Protein AF-A0A6C0F2Q5-F1 (afdb_monomer_lite)

InterPro domains:
  IPR001841 Zinc finger, RING-type [PS50089] (159-198)
  IPR013083 Zinc finger, RING/FYVE/PHD-type [G3DSA:3.30.40.10] (153-202)

Secondary structure (DSSP, 8-state):
---------HHHHB--GGGBT-EEEETTEEEEEEEEEETTSS-EEEEEEETTSBHHHHHHHHHHHHHHH-GGGTTS-GGGEEEEETT---SS-GGGSPBPPP-SSBHHHHHTTTGGG-EEEEEE----------------------PPPPPP-----S-TTT---SPEE--BSSS--EEHHHHHHHHHTT--B-TTT-PBB-

Foldseek 3Di:
DPDPPPPPDPVQFFDDPVQFLPWDQDPNFTWHWAKEAEALDRDITITTHGQQDFPQRVLLVVLVVCCVRPVVNVPPDSVQKFKAKAPDDDQADSLPDDGDDGDRDTSCVPDVPPRNPIHIYIYGNQPAPPPPPPPCPPDPDDDDDDDDDDDDPPDPQAAPNPRDSADWDQQFPDPHTHHPVVVVVCVVSPNQADSPRRGGGD

pLDDT: mean 78.01, std 19.06, range [31.55, 97.69]

Structure (mmCIF, N/CA/C/O backbone):
data_AF-A0A6C0F2Q5-F1
#
_entry.id   AF-A0A6C0F2Q5-F1
#
loop_
_atom_site.group_PDB
_atom_site.id
_atom_site.type_symbol
_atom_site.label_atom_id
_atom_site.label_alt_id
_atom_site.label_comp_id
_atom_site.label_asym_id
_atom_site.label_entity_id
_atom_site.label_seq_id
_atom_site.pdbx_PDB_ins_code
_atom_site.Cartn_x
_atom_site.Cartn_y
_atom_site.Cartn_z
_atom_site.occupancy
_atom_site.B_iso_or_equiv
_atom_site.auth_seq_id
_atom_site.auth_comp_id
_atom_site.auth_asym_id
_atom_site.auth_atom_id
_atom_site.pdbx_PDB_model_num
ATOM 1 N N . MET A 1 1 ? -17.264 22.214 2.468 1.00 32.88 1 MET A N 1
ATOM 2 C CA . MET A 1 1 ? -15.823 21.881 2.461 1.00 32.88 1 MET A CA 1
ATOM 3 C C . MET A 1 1 ? -15.542 21.111 3.739 1.00 32.88 1 MET A C 1
ATOM 5 O O . MET A 1 1 ? -15.830 21.666 4.794 1.00 32.88 1 MET A O 1
ATOM 9 N N . PRO A 1 2 ? -15.122 19.837 3.690 1.00 31.55 2 PRO A N 1
ATOM 10 C CA . PRO A 1 2 ? -14.735 19.142 4.907 1.00 31.55 2 PRO A CA 1
ATOM 11 C C . PRO A 1 2 ? -13.402 19.730 5.399 1.00 31.55 2 PRO A C 1
ATOM 13 O O . PRO A 1 2 ? -12.596 20.171 4.575 1.00 31.55 2 PRO A O 1
ATOM 16 N N . PRO A 1 3 ? -13.169 19.792 6.717 1.00 37.88 3 PRO A N 1
ATOM 17 C CA . PRO A 1 3 ? -11.926 20.323 7.250 1.00 37.88 3 PRO A CA 1
ATOM 18 C C . PRO A 1 3 ? -10.776 19.409 6.821 1.00 37.88 3 PRO A C 1
ATOM 20 O O . PRO A 1 3 ? -10.769 18.219 7.137 1.00 37.88 3 PRO A O 1
ATOM 23 N N . HIS A 1 4 ? -9.802 19.972 6.102 1.00 39.62 4 HIS A N 1
ATOM 24 C CA . HIS A 1 4 ? -8.477 19.376 5.976 1.00 39.62 4 HIS A CA 1
ATOM 25 C C . HIS A 1 4 ? -7.877 19.333 7.378 1.00 39.62 4 HIS A C 1
ATOM 27 O O . HIS A 1 4 ? -7.337 20.316 7.878 1.00 39.62 4 HIS A O 1
ATOM 33 N N . SER A 1 5 ? -8.059 18.203 8.050 1.00 38.75 5 SER A N 1
ATOM 34 C CA . SER A 1 5 ? -7.402 17.950 9.312 1.00 38.75 5 SER A CA 1
ATOM 35 C C . SER A 1 5 ? -5.923 17.719 9.030 1.00 38.75 5 SER A C 1
ATOM 37 O O . SER A 1 5 ? -5.521 16.675 8.521 1.00 38.75 5 SER A O 1
ATOM 39 N N . THR A 1 6 ? -5.105 18.720 9.330 1.00 42.00 6 THR A N 1
ATOM 40 C CA . THR A 1 6 ? -3.653 18.584 9.412 1.00 42.00 6 THR A CA 1
ATOM 41 C C . THR A 1 6 ? -3.311 17.796 10.678 1.00 42.00 6 THR A C 1
ATOM 43 O O . THR A 1 6 ? -2.863 18.368 11.672 1.00 42.00 6 THR A O 1
ATOM 46 N N . PHE A 1 7 ? -3.555 16.483 10.679 1.00 45.28 7 PHE A N 1
ATOM 47 C CA . PHE A 1 7 ? -3.034 15.587 11.714 1.00 45.28 7 PHE A CA 1
ATOM 48 C C . PHE A 1 7 ? -1.518 15.452 11.525 1.00 45.28 7 PHE A C 1
ATOM 50 O O . PHE A 1 7 ? -1.012 14.576 10.827 1.00 45.28 7 PHE A O 1
ATOM 57 N N . SER A 1 8 ? -0.786 16.374 12.146 1.00 44.03 8 SER A N 1
ATOM 58 C CA . SER A 1 8 ? 0.675 16.414 12.188 1.00 44.03 8 SER A CA 1
ATOM 59 C C . SER A 1 8 ? 1.218 15.836 13.502 1.00 44.03 8 SER A C 1
ATOM 61 O O . SER A 1 8 ? 2.110 16.426 14.106 1.00 44.03 8 SER A O 1
ATOM 63 N N . ASN A 1 9 ? 0.723 14.678 13.949 1.00 50.88 9 ASN A N 1
ATOM 64 C CA . ASN A 1 9 ? 1.343 13.960 15.067 1.00 50.88 9 ASN A CA 1
ATOM 65 C C . ASN A 1 9 ? 2.164 12.790 14.525 1.00 50.88 9 ASN A C 1
ATOM 67 O O . ASN A 1 9 ? 1.647 11.734 14.158 1.00 50.88 9 ASN A O 1
ATOM 71 N N . SER A 1 10 ? 3.480 12.998 14.461 1.00 57.06 10 SER A N 1
ATOM 72 C CA . SER A 1 10 ? 4.480 11.990 14.092 1.00 57.06 10 SER A CA 1
ATOM 73 C C . SER A 1 10 ? 4.356 10.697 14.909 1.00 57.06 10 SER A C 1
ATOM 75 O O . SER A 1 10 ? 4.632 9.625 14.373 1.00 57.06 10 SER A O 1
ATOM 77 N N . ASN A 1 11 ? 3.886 10.792 16.158 1.00 59.16 11 ASN A N 1
ATOM 78 C CA . ASN A 1 11 ? 3.741 9.669 17.087 1.00 59.16 11 ASN A CA 1
ATOM 79 C C . ASN A 1 11 ? 2.600 8.710 16.736 1.00 59.16 11 ASN A C 1
ATOM 81 O O . ASN A 1 11 ? 2.692 7.523 17.029 1.00 59.16 11 ASN A O 1
ATOM 85 N N . MET A 1 12 ? 1.532 9.193 16.098 1.00 68.00 12 MET A N 1
ATOM 86 C CA . MET A 1 12 ? 0.418 8.327 15.715 1.00 68.00 12 MET A CA 1
ATOM 87 C C . MET A 1 12 ? 0.751 7.467 14.512 1.00 68.00 12 MET A C 1
ATOM 89 O O . MET A 1 12 ? 0.237 6.366 14.382 1.00 68.00 12 MET A O 1
ATOM 93 N N . ARG A 1 13 ? 1.582 7.970 13.607 1.00 78.62 13 ARG A N 1
ATOM 94 C CA . ARG A 1 13 ? 1.670 7.390 12.278 1.00 78.62 13 ARG A CA 1
ATOM 95 C C . ARG A 1 13 ? 2.476 6.102 12.242 1.00 78.62 13 ARG A C 1
ATOM 97 O O . ARG A 1 13 ? 1.975 5.119 11.722 1.00 78.62 13 ARG A O 1
ATOM 104 N N . LEU A 1 14 ? 3.725 6.123 12.703 1.00 85.25 14 LEU A N 1
ATOM 105 C CA . LEU A 1 14 ? 4.633 4.981 12.561 1.00 85.25 14 LEU A CA 1
ATOM 106 C C . LEU A 1 14 ? 4.474 4.014 13.738 1.00 85.25 14 LEU A C 1
ATOM 108 O O . LEU A 1 14 ? 4.354 4.444 14.882 1.00 85.25 14 LEU A O 1
ATOM 112 N N . ALA A 1 15 ? 4.494 2.718 13.448 1.00 84.50 15 ALA A N 1
ATOM 113 C CA . ALA A 1 15 ? 4.523 1.649 14.445 1.00 84.50 15 ALA A CA 1
ATOM 114 C C . ALA A 1 15 ? 5.793 0.799 14.294 1.00 84.50 15 ALA A C 1
ATOM 116 O O . ALA A 1 15 ? 6.485 0.886 13.274 1.00 84.50 15 ALA A O 1
ATOM 117 N N . ASN A 1 16 ? 6.080 -0.048 15.283 1.00 86.00 16 ASN A N 1
ATOM 118 C CA . ASN A 1 16 ? 7.109 -1.076 15.148 1.00 86.00 16 ASN A CA 1
ATOM 119 C C . ASN A 1 16 ? 6.564 -2.283 14.374 1.00 86.00 16 ASN A C 1
ATOM 121 O O . ASN A 1 16 ? 5.356 -2.515 14.314 1.00 86.00 16 ASN A O 1
ATOM 125 N N . ALA A 1 17 ? 7.461 -3.086 13.800 1.00 82.19 17 ALA A N 1
ATOM 126 C CA . ALA A 1 17 ? 7.079 -4.315 13.101 1.00 82.19 17 ALA A CA 1
ATOM 127 C C . ALA A 1 17 ? 6.370 -5.325 14.022 1.00 82.19 17 ALA A C 1
ATOM 129 O O . ALA A 1 17 ? 5.430 -5.987 13.592 1.00 82.19 17 ALA A O 1
ATOM 130 N N . ASP A 1 18 ? 6.746 -5.372 15.301 1.00 85.38 18 ASP A N 1
ATOM 131 C CA . ASP A 1 18 ? 6.136 -6.259 16.305 1.00 85.38 18 ASP A CA 1
ATOM 132 C C . ASP A 1 18 ? 4.683 -5.882 16.649 1.00 85.38 18 ASP A C 1
ATOM 134 O O . ASP A 1 18 ? 3.968 -6.632 17.317 1.00 85.38 18 ASP A O 1
ATOM 138 N N . ASP A 1 19 ? 4.230 -4.719 16.178 1.00 83.50 19 ASP A N 1
ATOM 139 C CA . ASP A 1 19 ? 2.922 -4.158 16.497 1.00 83.50 19 ASP A CA 1
ATOM 140 C C . ASP A 1 19 ? 1.850 -4.566 15.474 1.00 83.50 19 ASP A C 1
ATOM 142 O O . ASP A 1 19 ? 0.667 -4.296 15.682 1.00 83.50 19 ASP A O 1
ATOM 146 N N . ILE A 1 20 ? 2.240 -5.209 14.365 1.00 86.38 20 ILE A N 1
ATOM 147 C CA . ILE A 1 20 ? 1.341 -5.559 13.257 1.00 86.38 20 ILE A CA 1
ATOM 148 C C . ILE A 1 20 ? 0.148 -6.380 13.763 1.00 86.38 20 ILE A C 1
ATOM 150 O O . ILE A 1 20 ? 0.293 -7.378 14.469 1.00 86.38 20 ILE A O 1
ATOM 154 N N . GLY A 1 21 ? -1.058 -5.944 13.393 1.00 80.00 21 GLY A N 1
ATOM 155 C CA . GLY A 1 21 ? -2.315 -6.580 13.780 1.00 80.00 21 GLY A CA 1
ATOM 156 C C . GLY A 1 21 ? -2.761 -6.331 15.219 1.00 80.00 21 GLY A C 1
ATOM 157 O O . GLY A 1 21 ? -3.871 -6.730 15.574 1.00 80.00 21 GLY A O 1
ATOM 158 N N . GLN A 1 22 ? -1.948 -5.669 16.047 1.00 84.69 22 GLN A N 1
ATOM 159 C CA . GLN A 1 22 ? -2.334 -5.321 17.408 1.00 84.69 22 GLN A CA 1
ATOM 160 C C . GLN A 1 22 ? -3.223 -4.078 17.418 1.00 84.69 22 GLN A C 1
ATOM 162 O O . GLN A 1 22 ? -2.975 -3.099 16.713 1.00 84.69 22 GLN A O 1
ATOM 167 N N . ILE A 1 23 ? -4.250 -4.108 18.267 1.00 87.00 23 ILE A N 1
ATOM 168 C CA . ILE A 1 23 ? -5.079 -2.939 18.555 1.00 87.00 23 ILE A CA 1
ATOM 169 C C . ILE A 1 23 ? -4.422 -2.137 19.678 1.00 87.00 23 ILE A C 1
ATOM 171 O O . ILE A 1 23 ? -4.084 -2.688 20.726 1.00 87.00 23 ILE A O 1
ATOM 175 N N . ARG A 1 24 ? -4.269 -0.828 19.478 1.00 88.12 24 ARG A N 1
ATOM 176 C CA . ARG A 1 24 ? -3.648 0.096 20.432 1.00 88.12 24 ARG A CA 1
ATOM 177 C C . ARG A 1 24 ? -4.482 1.343 20.621 1.00 88.12 24 ARG A C 1
ATOM 179 O O . ARG A 1 24 ? -5.148 1.796 19.700 1.00 88.12 24 ARG A O 1
ATOM 186 N N . TYR A 1 25 ? -4.385 1.927 21.807 1.00 88.62 25 TYR A N 1
ATOM 187 C CA . TYR A 1 25 ? -4.936 3.247 22.074 1.00 88.62 25 TYR A CA 1
ATOM 188 C C . TYR A 1 25 ? -3.818 4.277 21.976 1.00 88.62 25 TYR A C 1
ATOM 190 O O . TYR A 1 25 ? -2.922 4.301 22.817 1.00 88.62 25 TYR A O 1
ATOM 198 N N . ILE A 1 26 ? -3.859 5.106 20.937 1.00 86.12 26 ILE A N 1
ATOM 199 C CA . ILE A 1 26 ? -2.870 6.154 20.684 1.00 86.12 26 ILE A CA 1
ATOM 200 C C . ILE A 1 26 ? -3.618 7.480 20.668 1.00 86.12 26 ILE A C 1
ATOM 202 O O . ILE A 1 26 ? -4.552 7.649 19.889 1.00 86.12 26 ILE A O 1
ATOM 206 N N . GLU A 1 27 ? -3.249 8.395 21.567 1.00 87.00 27 GLU A N 1
ATOM 207 C CA . GLU A 1 27 ? -3.868 9.729 21.669 1.00 87.00 27 GLU A CA 1
ATOM 208 C C . GLU A 1 27 ? -5.409 9.683 21.786 1.00 87.00 27 GLU A C 1
ATOM 210 O O . GLU A 1 27 ? -6.127 10.515 21.241 1.00 87.00 27 GLU A O 1
ATOM 215 N N . GLY A 1 28 ? -5.938 8.679 22.495 1.00 86.69 28 GLY A N 1
ATOM 216 C CA . GLY A 1 28 ? -7.381 8.499 22.694 1.00 86.69 28 GLY A CA 1
ATOM 217 C C . GLY A 1 28 ? -8.120 7.828 21.530 1.00 86.69 28 GLY A C 1
ATOM 218 O O . GLY A 1 28 ? -9.330 7.636 21.620 1.00 86.69 28 GLY A O 1
ATOM 219 N N . MET A 1 29 ? -7.422 7.423 20.467 1.00 89.12 29 MET A N 1
ATOM 220 C CA . MET A 1 29 ? -7.999 6.692 19.337 1.00 89.12 29 MET A CA 1
ATOM 221 C C . MET A 1 29 ? -7.592 5.221 19.341 1.00 89.12 29 MET A C 1
ATOM 223 O O . MET A 1 29 ? -6.444 4.876 19.613 1.00 89.12 29 MET A O 1
ATOM 227 N N . CYS A 1 30 ? -8.546 4.353 19.005 1.00 92.38 30 CYS A N 1
ATOM 228 C CA . CYS A 1 30 ? -8.311 2.931 18.794 1.00 92.38 30 CYS A CA 1
ATOM 229 C C . CYS A 1 30 ? -7.730 2.715 17.392 1.00 92.38 30 CYS A C 1
ATOM 231 O O . CYS A 1 30 ? -8.426 2.916 16.393 1.00 92.38 30 CYS A O 1
ATOM 233 N N . CYS A 1 31 ? -6.469 2.310 17.317 1.00 93.56 31 CYS A N 1
ATOM 234 C CA . CYS A 1 31 ? -5.713 2.117 16.088 1.00 93.56 31 CYS A CA 1
ATOM 235 C C . CYS A 1 31 ? -5.304 0.655 15.918 1.00 93.56 31 CYS A C 1
ATOM 237 O O . CYS A 1 31 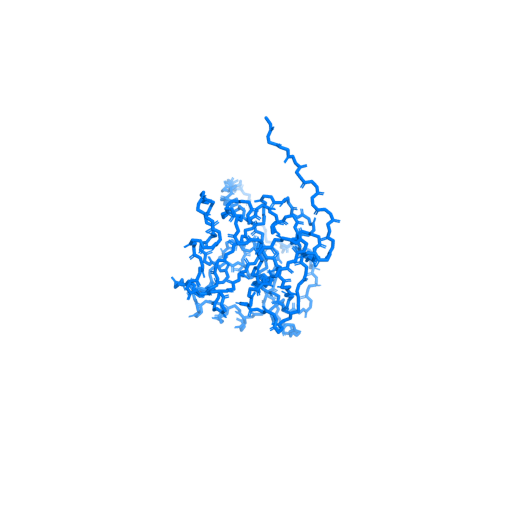? -5.115 -0.061 16.898 1.00 93.56 31 CYS A O 1
ATOM 239 N N . VAL A 1 32 ? -5.117 0.237 14.672 1.00 93.75 32 VAL A N 1
ATOM 240 C CA . VAL A 1 32 ? -4.507 -1.042 14.304 1.00 93.75 32 VAL A CA 1
ATOM 241 C C . VAL A 1 32 ? -3.283 -0.785 13.434 1.00 93.75 32 VAL A C 1
ATOM 243 O O . VAL A 1 32 ? -3.311 0.089 12.567 1.00 93.75 32 VAL A O 1
ATOM 246 N N . SER A 1 33 ? -2.199 -1.516 13.668 1.00 94.25 33 SER A N 1
ATOM 247 C CA . SER A 1 33 ? -0.975 -1.368 12.881 1.00 94.25 33 SER A CA 1
ATOM 248 C C . SER A 1 33 ? -1.002 -2.294 11.664 1.00 94.25 33 SER A C 1
ATOM 250 O O . SER A 1 33 ? -1.151 -3.508 11.810 1.00 94.25 33 SER A O 1
ATOM 252 N N . PHE A 1 34 ? -0.830 -1.735 10.466 1.00 95.19 34 PHE A N 1
ATOM 253 C CA . PHE A 1 34 ? -0.725 -2.505 9.225 1.00 95.19 34 PHE A CA 1
ATOM 254 C C . PHE A 1 34 ? 0.638 -2.333 8.572 1.00 95.19 34 PHE A C 1
ATOM 256 O O . PHE A 1 34 ? 1.248 -1.263 8.635 1.00 95.19 34 PHE A O 1
ATOM 263 N N . TYR A 1 35 ? 1.083 -3.390 7.901 1.00 95.25 35 TYR A N 1
ATOM 264 C CA . TYR A 1 35 ? 2.319 -3.408 7.134 1.00 95.25 35 TYR A CA 1
ATOM 265 C C . TYR A 1 35 ? 2.106 -2.873 5.715 1.00 95.25 35 TYR A C 1
ATOM 267 O O . TYR A 1 35 ? 1.204 -3.327 5.007 1.00 95.25 35 TYR A O 1
ATOM 275 N N . PHE A 1 36 ? 2.969 -1.951 5.293 1.00 96.19 36 PHE A N 1
ATOM 276 C CA . PHE A 1 36 ? 2.992 -1.359 3.960 1.00 96.19 36 PHE A CA 1
ATOM 277 C C . PHE A 1 36 ? 4.364 -1.558 3.324 1.00 96.19 36 PHE A C 1
ATOM 279 O O . PHE A 1 36 ? 5.393 -1.229 3.918 1.00 96.19 36 PHE A O 1
ATOM 286 N N . LYS A 1 37 ? 4.381 -2.060 2.092 1.00 94.88 37 LYS A N 1
ATOM 287 C CA . LYS A 1 37 ? 5.595 -2.246 1.295 1.00 94.88 37 LYS A CA 1
ATOM 288 C C . LYS A 1 37 ? 5.519 -1.421 0.017 1.00 94.88 37 LYS A C 1
ATOM 290 O O . LYS A 1 37 ? 4.513 -1.478 -0.687 1.00 94.88 37 LYS A O 1
ATOM 295 N N . LEU A 1 38 ? 6.586 -0.699 -0.312 1.00 93.38 38 LEU A N 1
ATOM 296 C CA . LEU A 1 38 ? 6.711 -0.080 -1.627 1.00 93.38 38 LEU A CA 1
ATOM 297 C C . LEU A 1 38 ? 6.910 -1.179 -2.677 1.00 93.38 38 LEU A C 1
ATOM 299 O O . LEU A 1 38 ? 7.769 -2.054 -2.535 1.00 93.38 38 LEU A O 1
ATOM 303 N N . ALA A 1 39 ? 6.082 -1.157 -3.717 1.00 91.00 39 ALA A N 1
ATOM 304 C CA . ALA A 1 39 ? 6.135 -2.143 -4.781 1.00 91.00 39 ALA A CA 1
ATOM 305 C C . ALA A 1 39 ? 7.538 -2.189 -5.409 1.00 91.00 39 ALA A C 1
ATOM 307 O O . ALA A 1 39 ? 8.171 -1.156 -5.608 1.00 91.00 39 ALA A O 1
ATOM 308 N N . ARG A 1 40 ? 8.012 -3.396 -5.732 1.00 82.75 40 ARG A N 1
ATOM 309 C CA . ARG A 1 40 ? 9.303 -3.700 -6.382 1.00 82.75 40 ARG A CA 1
ATOM 310 C C . ARG A 1 40 ? 10.555 -3.387 -5.579 1.00 82.75 40 ARG A C 1
ATOM 312 O O . ARG A 1 40 ? 11.647 -3.642 -6.074 1.00 82.75 40 ARG A O 1
ATOM 319 N N . THR A 1 41 ? 10.427 -2.918 -4.345 1.00 85.62 41 THR A N 1
ATOM 320 C CA . THR A 1 41 ? 11.577 -2.639 -3.482 1.00 85.62 41 THR A CA 1
ATOM 321 C C . THR A 1 41 ? 11.547 -3.512 -2.229 1.00 85.62 41 THR A C 1
ATOM 323 O O . THR A 1 41 ? 10.658 -4.344 -2.046 1.00 85.62 41 THR A O 1
ATOM 326 N N . CYS A 1 42 ? 12.540 -3.347 -1.358 1.00 88.06 42 CYS A N 1
ATOM 327 C CA . CYS A 1 42 ? 12.527 -3.902 -0.002 1.00 88.06 42 CYS A CA 1
ATOM 328 C C . CYS A 1 42 ? 12.077 -2.861 1.039 1.00 88.06 42 CYS A C 1
ATOM 330 O O . CYS A 1 42 ? 12.115 -3.137 2.239 1.00 88.06 42 CYS A O 1
ATOM 332 N N . GLU A 1 43 ? 11.682 -1.660 0.605 1.00 89.25 43 GLU A N 1
ATOM 333 C CA . GLU A 1 43 ? 11.304 -0.577 1.506 1.00 89.25 43 GLU A CA 1
ATOM 334 C C . GLU A 1 43 ? 9.923 -0.821 2.094 1.00 89.25 43 GLU A C 1
ATOM 336 O O . GLU A 1 43 ? 8.948 -1.097 1.390 1.00 89.25 43 GLU A O 1
ATOM 341 N N . THR A 1 44 ? 9.841 -0.722 3.417 1.00 94.00 44 THR A N 1
ATOM 342 C CA . THR A 1 44 ? 8.638 -1.072 4.167 1.00 94.00 44 THR A CA 1
ATOM 343 C C . THR A 1 44 ? 8.435 -0.103 5.324 1.00 94.00 44 THR A C 1
ATOM 345 O O . THR A 1 44 ? 9.389 0.473 5.857 1.00 94.00 44 THR A O 1
ATOM 348 N N . LYS A 1 45 ? 7.173 0.103 5.700 1.00 95.00 45 LYS A N 1
ATOM 349 C CA . LYS A 1 45 ? 6.747 0.895 6.856 1.00 95.00 45 LYS A CA 1
ATOM 350 C C . LYS A 1 45 ? 5.547 0.224 7.507 1.00 95.00 45 LYS A C 1
ATOM 352 O O . LYS A 1 45 ? 4.788 -0.486 6.854 1.00 95.00 45 LYS A O 1
ATOM 357 N N . VAL A 1 46 ? 5.359 0.483 8.793 1.00 94.75 46 VAL A N 1
ATOM 358 C CA . VAL A 1 46 ? 4.152 0.080 9.515 1.00 94.75 46 VAL A CA 1
ATOM 359 C C . VAL A 1 46 ? 3.426 1.339 9.945 1.00 94.75 46 VAL A C 1
ATOM 361 O O . VAL A 1 46 ? 4.037 2.223 10.553 1.00 94.75 46 VAL A O 1
ATOM 364 N N . TYR A 1 47 ? 2.140 1.426 9.606 1.00 94.88 47 TYR A N 1
ATOM 365 C CA . TYR A 1 47 ? 1.304 2.565 9.965 1.00 94.88 47 TYR A CA 1
ATOM 366 C C . TYR A 1 47 ? 0.228 2.178 10.970 1.00 94.88 47 TYR A C 1
ATOM 368 O O . TYR A 1 47 ? -0.439 1.162 10.777 1.00 94.88 47 TYR A O 1
ATOM 376 N N . ASN A 1 48 ? 0.016 3.001 12.004 1.00 94.81 48 ASN A N 1
ATOM 377 C CA . ASN A 1 48 ? -1.167 2.868 12.855 1.00 94.81 48 ASN A CA 1
ATOM 378 C C . ASN A 1 48 ? -2.346 3.572 12.188 1.00 94.81 48 ASN A C 1
ATOM 380 O O . ASN A 1 48 ? -2.344 4.787 11.987 1.00 94.81 48 ASN A O 1
ATOM 384 N N . ILE A 1 49 ? -3.368 2.792 11.868 1.00 95.12 49 ILE A N 1
ATOM 385 C CA . ILE A 1 49 ? -4.586 3.253 11.220 1.00 95.12 49 ILE A CA 1
ATOM 386 C C . ILE A 1 49 ? -5.709 3.271 12.258 1.00 95.12 49 ILE A C 1
ATOM 388 O O . ILE A 1 49 ? -6.036 2.215 12.811 1.00 95.12 49 ILE A O 1
ATOM 392 N N . PRO A 1 50 ? -6.326 4.431 12.540 1.00 95.62 50 PRO A N 1
ATOM 393 C CA . PRO A 1 50 ? -7.518 4.493 13.371 1.00 95.62 50 PRO A CA 1
ATOM 394 C C . PRO A 1 50 ? -8.627 3.591 12.826 1.00 95.62 50 PRO A C 1
ATOM 396 O O . PRO A 1 50 ? -9.034 3.685 11.670 1.00 95.62 50 PRO A O 1
ATOM 399 N N . THR A 1 51 ? -9.133 2.714 13.684 1.00 95.06 51 THR A N 1
ATOM 400 C CA . THR A 1 51 ? -10.118 1.681 13.331 1.00 95.06 51 THR A CA 1
ATOM 401 C C . THR A 1 51 ? -11.470 2.266 12.907 1.00 95.06 51 THR A C 1
ATOM 403 O O . THR A 1 51 ? -12.193 1.649 12.125 1.00 95.06 51 THR A O 1
ATOM 406 N N . GLU A 1 52 ? -11.783 3.477 13.374 1.00 96.12 52 GLU A N 1
ATOM 407 C CA . GLU A 1 52 ? -13.009 4.215 13.051 1.00 96.12 52 GLU A CA 1
ATOM 408 C C . GLU A 1 52 ? -12.907 5.033 11.752 1.00 96.12 52 GLU A C 1
ATOM 410 O O . GLU A 1 52 ? -13.909 5.567 11.277 1.00 96.12 52 GLU A O 1
ATOM 415 N N . TRP A 1 53 ? -11.722 5.140 11.136 1.00 96.12 53 TRP A N 1
ATOM 416 C CA . TRP A 1 53 ? -11.622 5.734 9.803 1.00 96.12 53 TRP A CA 1
ATOM 417 C C . TRP A 1 53 ? -12.367 4.877 8.790 1.00 96.12 53 TRP A C 1
ATOM 419 O O . TRP A 1 53 ? -12.275 3.652 8.822 1.00 96.12 53 TRP A O 1
ATOM 429 N N . ASN A 1 54 ? -13.072 5.518 7.858 1.00 97.69 54 ASN A N 1
ATOM 430 C CA . ASN A 1 54 ? -13.546 4.816 6.673 1.00 97.69 54 ASN A CA 1
ATOM 431 C C . ASN A 1 54 ? -12.392 4.512 5.709 1.00 97.69 54 ASN A C 1
ATOM 433 O O . ASN A 1 54 ? -11.323 5.127 5.788 1.00 97.69 54 ASN A O 1
ATOM 437 N N . ILE A 1 55 ? -12.601 3.550 4.810 1.00 97.62 55 ILE A N 1
ATOM 438 C CA . ILE A 1 55 ? -11.565 3.103 3.870 1.00 97.62 55 ILE A CA 1
ATOM 439 C C . ILE A 1 55 ? -11.058 4.255 3.006 1.00 97.62 55 ILE A C 1
ATOM 441 O O . ILE A 1 55 ? -9.854 4.379 2.801 1.00 97.62 55 ILE A O 1
ATOM 445 N N . ARG A 1 56 ? -11.945 5.152 2.569 1.00 95.88 56 ARG A N 1
ATOM 446 C CA . ARG A 1 56 ? -11.549 6.360 1.838 1.00 95.88 56 ARG A CA 1
ATOM 447 C C . ARG A 1 56 ? -10.578 7.238 2.636 1.00 95.88 56 ARG A C 1
ATOM 449 O O . ARG A 1 56 ? -9.527 7.613 2.129 1.00 95.88 56 ARG A O 1
ATOM 456 N N . THR A 1 57 ? -10.905 7.548 3.888 1.00 95.81 57 THR A N 1
ATOM 457 C CA . THR A 1 57 ? -10.057 8.344 4.784 1.00 95.81 57 THR A CA 1
ATOM 458 C C . THR A 1 57 ? -8.726 7.644 5.036 1.00 95.81 57 THR A C 1
ATOM 460 O O . THR A 1 57 ? -7.690 8.305 5.018 1.00 95.81 57 THR A O 1
ATOM 463 N N . MET A 1 58 ? -8.729 6.321 5.228 1.00 95.94 58 MET A N 1
ATOM 464 C CA . MET A 1 58 ? -7.502 5.530 5.342 1.00 95.94 58 MET A CA 1
ATOM 465 C C . MET A 1 58 ? -6.620 5.688 4.099 1.00 95.94 58 MET A C 1
ATOM 467 O O . MET A 1 58 ? -5.449 6.022 4.254 1.00 95.94 58 MET A O 1
ATOM 471 N N . ILE A 1 59 ? -7.165 5.480 2.895 1.00 95.94 59 ILE A N 1
ATOM 472 C CA . ILE A 1 59 ? -6.413 5.588 1.635 1.00 95.94 59 ILE A CA 1
ATOM 473 C C . ILE A 1 59 ? -5.771 6.971 1.517 1.00 95.94 59 ILE A C 1
ATOM 475 O O . ILE A 1 59 ? -4.555 7.055 1.373 1.00 95.94 59 ILE A O 1
ATOM 479 N N . LEU A 1 60 ? -6.558 8.042 1.660 1.00 93.81 60 LEU A N 1
ATOM 480 C CA . LEU A 1 60 ? -6.069 9.416 1.502 1.00 93.81 60 LEU A CA 1
ATOM 481 C C . LEU A 1 60 ? -4.939 9.748 2.487 1.00 93.81 60 LEU A C 1
ATOM 483 O O . LEU A 1 60 ? -3.920 10.312 2.101 1.00 93.81 60 LEU A O 1
ATOM 487 N N . ASN A 1 61 ? -5.081 9.359 3.758 1.00 94.69 61 ASN A N 1
ATOM 488 C CA . ASN A 1 61 ? -4.030 9.601 4.750 1.00 94.69 61 ASN A CA 1
ATOM 489 C C . ASN A 1 61 ? -2.774 8.768 4.466 1.00 94.69 61 ASN A C 1
ATOM 491 O O . ASN A 1 61 ? -1.663 9.289 4.555 1.00 94.69 61 ASN A O 1
ATOM 495 N N . VAL A 1 62 ? -2.934 7.494 4.093 1.00 95.00 62 VAL A N 1
ATOM 496 C CA . VAL A 1 62 ? -1.808 6.624 3.732 1.00 95.00 62 VAL A CA 1
ATOM 497 C C . VAL A 1 62 ? -1.072 7.162 2.506 1.00 95.00 62 VAL A C 1
ATOM 499 O O . VAL A 1 62 ? 0.153 7.158 2.520 1.00 95.00 62 VAL A O 1
ATOM 502 N N . GLN A 1 63 ? -1.768 7.670 1.488 1.00 93.12 63 GLN A N 1
ATOM 503 C CA . GLN A 1 63 ? -1.159 8.293 0.306 1.00 93.12 63 GLN A CA 1
ATOM 504 C C . GLN A 1 63 ? -0.265 9.481 0.687 1.00 93.12 63 GLN A C 1
ATOM 506 O O . GLN A 1 63 ? 0.921 9.501 0.345 1.00 93.12 63 GLN A O 1
ATOM 511 N N . THR A 1 64 ? -0.795 10.426 1.472 1.00 91.00 64 THR A N 1
ATOM 512 C CA . THR A 1 64 ? -0.029 11.572 1.990 1.00 91.00 64 THR A CA 1
ATOM 513 C C . THR A 1 64 ? 1.188 11.117 2.801 1.00 91.00 64 THR A C 1
ATOM 515 O O . THR A 1 64 ? 2.288 11.657 2.668 1.00 91.00 64 THR A O 1
ATOM 518 N N . TRP A 1 65 ? 1.027 10.102 3.651 1.00 93.00 65 TRP A N 1
ATOM 519 C CA . TRP A 1 65 ? 2.118 9.574 4.467 1.00 93.00 65 TRP A CA 1
ATOM 520 C C . TRP A 1 65 ? 3.184 8.849 3.653 1.00 93.00 65 TRP A C 1
ATOM 522 O O . TRP A 1 65 ? 4.372 9.041 3.919 1.00 93.00 65 TRP A O 1
ATOM 532 N N . ALA A 1 66 ? 2.763 8.051 2.675 1.00 92.12 66 ALA A N 1
ATOM 533 C CA . ALA A 1 66 ? 3.629 7.269 1.814 1.00 92.12 66 ALA A CA 1
ATOM 534 C C . ALA A 1 66 ? 4.529 8.174 0.974 1.00 92.12 66 ALA A C 1
ATOM 536 O O . ALA A 1 66 ? 5.738 7.959 0.932 1.00 92.12 66 ALA A O 1
ATOM 537 N N . LYS A 1 67 ? 3.970 9.245 0.398 1.00 88.62 67 LYS A N 1
ATOM 538 C CA . LYS A 1 67 ? 4.736 10.248 -0.353 1.00 88.62 67 LYS A CA 1
ATOM 539 C C . LYS A 1 67 ? 5.884 10.850 0.463 1.00 88.62 67 LYS A C 1
ATOM 541 O O . LYS A 1 67 ? 6.949 11.134 -0.078 1.00 88.62 67 LYS A O 1
ATOM 546 N N . ARG A 1 68 ? 5.672 11.044 1.770 1.00 87.94 68 ARG A N 1
ATOM 547 C CA . ARG A 1 68 ? 6.695 11.561 2.691 1.00 87.94 68 ARG A CA 1
ATOM 548 C C . ARG A 1 68 ? 7.747 10.515 3.067 1.00 87.94 68 ARG A C 1
ATOM 550 O O . ARG A 1 68 ? 8.896 10.877 3.292 1.00 87.94 68 ARG A O 1
ATOM 557 N N . ASP A 1 69 ? 7.351 9.253 3.203 1.00 89.38 69 ASP A N 1
ATOM 558 C CA . ASP A 1 69 ? 8.192 8.216 3.818 1.00 89.38 69 ASP A CA 1
ATOM 559 C C . ASP A 1 69 ? 8.977 7.359 2.841 1.00 89.38 69 ASP A C 1
ATOM 561 O O . ASP A 1 69 ? 9.967 6.750 3.250 1.00 89.38 69 ASP A O 1
ATOM 565 N N . PHE A 1 70 ? 8.514 7.278 1.598 1.00 87.25 70 PHE A N 1
ATOM 566 C CA . PHE A 1 70 ? 9.114 6.467 0.554 1.00 87.25 70 PHE A CA 1
ATOM 567 C C . PHE A 1 70 ? 9.736 7.393 -0.494 1.00 87.25 70 PHE A C 1
ATOM 569 O O . PHE A 1 70 ? 8.998 8.022 -1.259 1.00 87.25 70 PHE A O 1
ATOM 576 N N . PRO A 1 71 ? 11.079 7.484 -0.566 1.00 80.75 71 PRO A N 1
ATOM 577 C CA . PRO A 1 71 ? 11.772 8.337 -1.531 1.00 80.75 71 PRO A CA 1
ATOM 578 C C . PRO A 1 71 ? 11.310 8.110 -2.976 1.00 80.75 71 PRO A C 1
ATOM 580 O O . PRO A 1 71 ? 11.147 9.073 -3.724 1.00 80.75 71 PRO A O 1
ATOM 583 N N . GLY A 1 72 ? 11.013 6.857 -3.342 1.00 75.50 72 GLY A N 1
ATOM 584 C CA . GLY A 1 72 ? 10.535 6.475 -4.676 1.00 75.50 72 GLY A CA 1
ATOM 585 C C . GLY A 1 72 ? 9.144 6.996 -5.064 1.00 75.50 72 GLY A C 1
ATOM 586 O O . GLY A 1 72 ? 8.772 6.877 -6.223 1.00 75.50 72 GLY A O 1
ATOM 587 N N . LEU A 1 73 ? 8.379 7.578 -4.133 1.00 82.75 73 LEU A N 1
ATOM 588 C CA . LEU A 1 73 ? 7.051 8.156 -4.396 1.00 82.75 73 LEU A CA 1
ATOM 589 C C . LEU A 1 73 ? 7.039 9.690 -4.343 1.00 82.75 73 LEU A C 1
ATOM 591 O O . LEU A 1 73 ? 5.990 10.307 -4.512 1.00 82.75 73 LEU A O 1
ATOM 595 N N . THR A 1 74 ? 8.186 10.327 -4.095 1.00 74.38 74 THR A N 1
ATOM 596 C CA . THR A 1 74 ? 8.264 11.780 -3.855 1.00 74.38 74 THR A CA 1
ATOM 597 C C . THR A 1 74 ? 7.827 12.626 -5.052 1.00 74.38 74 THR A C 1
ATOM 599 O O . THR A 1 74 ? 7.273 13.710 -4.858 1.00 74.38 74 THR A O 1
ATOM 602 N N . SER A 1 75 ? 8.022 12.125 -6.273 1.00 72.12 75 SER A N 1
ATOM 603 C CA . SER A 1 75 ? 7.614 12.779 -7.521 1.00 72.12 75 SER A CA 1
ATOM 604 C C . SER A 1 75 ? 6.141 12.571 -7.891 1.00 72.12 75 SER A C 1
ATOM 606 O O . SER A 1 75 ? 5.640 13.299 -8.743 1.00 72.12 75 SER A O 1
ATOM 608 N 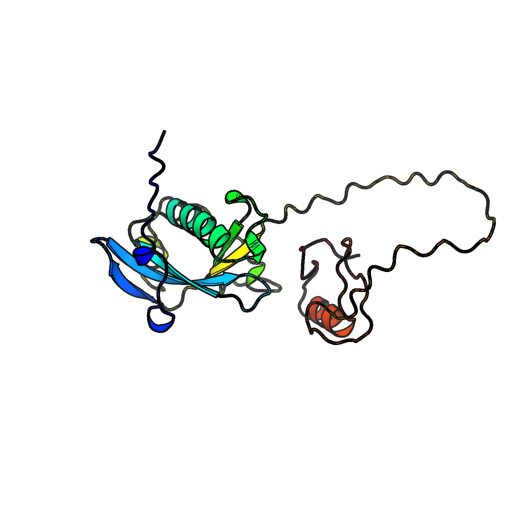N . ALA A 1 76 ? 5.439 11.620 -7.269 1.00 70.06 76 ALA A N 1
ATOM 609 C CA . ALA A 1 76 ? 4.043 11.314 -7.578 1.00 70.06 76 ALA A CA 1
ATOM 610 C C . ALA A 1 76 ? 3.083 12.326 -6.926 1.00 70.06 76 ALA A C 1
ATOM 612 O O . ALA A 1 76 ? 3.339 12.813 -5.815 1.00 70.06 76 ALA A O 1
ATOM 613 N N . GLU A 1 77 ? 1.948 12.644 -7.559 1.00 77.25 77 GLU A N 1
ATOM 614 C CA . GLU A 1 77 ? 0.858 13.310 -6.839 1.00 77.25 77 GLU A CA 1
ATOM 615 C C . GLU A 1 77 ? 0.254 12.345 -5.806 1.00 77.25 77 GLU A C 1
ATOM 617 O O . GLU A 1 77 ? 0.340 11.129 -5.947 1.00 77.25 77 GLU A O 1
ATOM 622 N N . GLU A 1 78 ? -0.353 12.854 -4.728 1.00 76.38 78 GLU A N 1
ATOM 623 C CA . GLU A 1 78 ? -0.895 11.974 -3.672 1.00 76.38 78 GLU A CA 1
ATOM 624 C C . GLU A 1 78 ? -1.942 10.996 -4.223 1.00 76.38 78 GLU A C 1
ATOM 626 O O . GLU A 1 78 ? -1.981 9.830 -3.836 1.00 76.38 78 GLU A O 1
ATOM 631 N N . ARG A 1 79 ? -2.753 11.458 -5.181 1.00 76.38 79 ARG A N 1
ATOM 632 C CA . ARG A 1 79 ? -3.767 10.633 -5.849 1.00 76.38 79 ARG A CA 1
ATOM 633 C C . ARG A 1 79 ? -3.186 9.627 -6.835 1.00 76.38 79 ARG A C 1
ATOM 635 O O . ARG A 1 79 ? -3.885 8.684 -7.194 1.00 76.38 79 ARG A O 1
ATOM 642 N N . ASP A 1 80 ? -1.922 9.786 -7.204 1.00 86.38 80 ASP A N 1
ATOM 643 C CA . ASP A 1 80 ? -1.203 8.841 -8.048 1.00 86.38 80 ASP A CA 1
ATOM 644 C C . ASP A 1 80 ? -0.582 7.717 -7.223 1.00 86.38 80 ASP A C 1
ATOM 646 O O . ASP A 1 80 ? 0.163 6.914 -7.764 1.00 86.38 80 ASP A O 1
ATOM 650 N N . ILE A 1 81 ? -0.825 7.631 -5.915 1.00 91.69 81 ILE A N 1
ATOM 651 C CA . ILE A 1 81 ? -0.345 6.512 -5.103 1.00 91.69 81 ILE A CA 1
ATOM 652 C C . ILE A 1 81 ? -1.503 5.544 -4.886 1.00 91.69 81 ILE A C 1
ATOM 654 O O . ILE A 1 81 ? -2.478 5.844 -4.207 1.00 91.69 81 ILE A O 1
ATOM 658 N N . GLU A 1 82 ? -1.395 4.343 -5.429 1.00 95.00 82 GLU A N 1
ATOM 659 C CA . GLU A 1 82 ? -2.373 3.284 -5.222 1.00 95.00 82 GLU A CA 1
ATOM 660 C C . GLU A 1 82 ? -2.003 2.433 -4.004 1.00 95.00 82 GLU A C 1
ATOM 662 O O . GLU A 1 82 ? -0.859 1.997 -3.845 1.00 95.00 82 GLU A O 1
ATOM 667 N N . VAL A 1 83 ? -3.003 2.152 -3.165 1.00 96.38 83 VAL A N 1
ATOM 668 C CA . VAL A 1 83 ? -2.910 1.204 -2.048 1.00 96.38 83 VAL A CA 1
ATOM 669 C C . VAL A 1 83 ? -3.511 -0.119 -2.506 1.00 96.38 83 VAL A C 1
ATOM 671 O O . VAL A 1 83 ? -4.680 -0.158 -2.863 1.00 96.38 83 VAL A O 1
ATOM 674 N N . VAL A 1 84 ? -2.754 -1.211 -2.491 1.00 96.38 84 VAL A N 1
ATOM 675 C CA . VAL A 1 84 ? -3.202 -2.536 -2.958 1.00 96.38 84 VAL A CA 1
ATOM 676 C C . VAL A 1 84 ? -3.204 -3.515 -1.791 1.00 96.38 84 VAL A C 1
ATOM 678 O O . VAL A 1 84 ? -2.199 -3.633 -1.097 1.00 96.38 84 VAL A O 1
ATOM 681 N N . ILE A 1 85 ? -4.298 -4.251 -1.574 1.00 95.69 85 ILE A N 1
ATOM 682 C CA . ILE A 1 85 ? -4.323 -5.326 -0.566 1.00 95.69 85 ILE A CA 1
ATOM 683 C C . ILE A 1 85 ? -3.429 -6.482 -1.037 1.00 95.69 85 ILE A C 1
ATOM 685 O O . ILE A 1 85 ? -3.581 -6.966 -2.161 1.00 95.69 85 ILE A O 1
ATOM 689 N N . ALA A 1 86 ? -2.523 -6.946 -0.178 1.00 92.38 86 ALA A N 1
ATOM 690 C CA . ALA A 1 86 ? -1.692 -8.116 -0.439 1.00 92.38 86 ALA A CA 1
ATOM 691 C C . ALA A 1 86 ? -2.491 -9.428 -0.325 1.00 92.38 86 ALA A C 1
ATOM 693 O O . ALA A 1 86 ? -3.478 -9.515 0.400 1.00 92.38 86 ALA A O 1
ATOM 694 N N . GLY A 1 87 ? -2.045 -10.472 -1.028 1.00 85.44 87 GLY A N 1
ATOM 695 C CA . GLY A 1 87 ? -2.683 -11.796 -0.981 1.00 85.44 87 GLY A CA 1
ATOM 696 C C . GLY A 1 87 ? -3.932 -11.942 -1.857 1.00 85.44 87 GLY A C 1
ATOM 697 O O . GLY A 1 87 ? -4.597 -12.973 -1.803 1.00 85.44 87 GLY A O 1
ATOM 698 N N . GLN A 1 88 ? -4.243 -10.943 -2.688 1.00 88.56 88 GLN A N 1
ATOM 699 C CA . GLN A 1 88 ? -5.252 -11.080 -3.736 1.00 88.56 88 GLN A CA 1
ATOM 700 C C . GLN A 1 88 ? -4.801 -12.107 -4.784 1.00 88.56 88 GLN A C 1
ATOM 702 O O . GLN A 1 88 ? -3.629 -12.153 -5.164 1.00 88.56 88 GLN A O 1
ATOM 707 N N . ASN A 1 89 ? -5.738 -12.927 -5.264 1.00 86.38 89 ASN A N 1
ATOM 708 C CA . ASN A 1 89 ? -5.461 -13.927 -6.289 1.00 86.38 89 ASN A CA 1
ATOM 709 C C . ASN A 1 89 ? -5.432 -13.267 -7.673 1.00 86.38 89 ASN A C 1
ATOM 711 O O . ASN A 1 89 ? -6.481 -13.038 -8.275 1.00 86.38 89 ASN A O 1
ATOM 715 N N . VAL A 1 90 ? -4.234 -12.939 -8.153 1.00 85.31 90 VAL A N 1
ATOM 716 C CA . VAL A 1 90 ? -4.017 -12.323 -9.465 1.00 85.31 90 VAL A CA 1
ATOM 717 C C . VAL A 1 90 ? -2.920 -13.045 -10.230 1.00 85.31 90 VAL A C 1
ATOM 719 O O . VAL A 1 90 ? -1.994 -13.605 -9.644 1.00 85.31 90 VAL A O 1
ATOM 722 N N . GLN A 1 91 ? -3.018 -13.023 -11.557 1.00 77.69 91 GLN A N 1
ATOM 723 C CA . GLN A 1 91 ? -1.954 -13.517 -12.420 1.00 77.69 91 GLN A CA 1
ATOM 724 C C . GLN A 1 91 ? -0.802 -12.505 -12.418 1.00 77.69 91 GLN A C 1
ATOM 726 O O . GLN A 1 91 ? -1.007 -11.327 -12.704 1.00 77.69 91 GLN A O 1
ATOM 731 N N . GLY A 1 92 ? 0.407 -12.957 -12.090 1.00 80.81 92 GLY A N 1
ATOM 732 C CA . GLY A 1 92 ? 1.583 -12.098 -12.010 1.00 80.81 92 GLY A CA 1
ATOM 733 C C . GLY A 1 92 ? 1.986 -11.773 -10.572 1.00 80.81 92 GLY A C 1
ATOM 734 O O . GLY A 1 92 ? 2.035 -12.662 -9.721 1.00 80.81 92 GLY A O 1
ATOM 735 N N . PHE A 1 93 ? 2.420 -10.533 -10.309 1.00 76.81 93 PHE A N 1
ATOM 736 C CA . PHE A 1 93 ? 2.928 -10.184 -8.982 1.00 76.81 93 PHE A CA 1
ATOM 737 C C . PHE A 1 93 ? 1.751 -9.764 -8.111 1.00 76.81 93 PHE A C 1
ATOM 739 O O . PHE A 1 93 ? 0.864 -9.055 -8.571 1.00 76.81 93 PHE A O 1
ATOM 746 N N . ALA A 1 94 ? 1.772 -10.129 -6.828 1.00 82.62 94 ALA A N 1
ATOM 747 C CA . ALA A 1 94 ? 0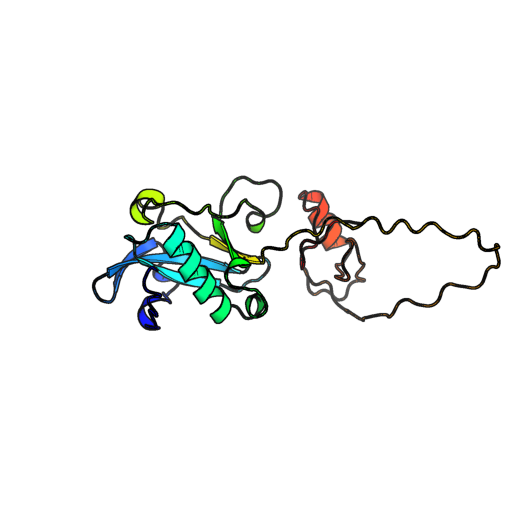.720 -9.724 -5.890 1.00 82.62 94 ALA A CA 1
ATOM 748 C C . ALA A 1 94 ? 0.542 -8.191 -5.826 1.00 82.62 94 ALA A C 1
ATOM 750 O O . ALA A 1 94 ? -0.549 -7.690 -5.577 1.00 82.62 94 ALA A O 1
ATOM 751 N N . GLU A 1 95 ? 1.615 -7.449 -6.100 1.00 87.31 95 GLU A N 1
ATOM 752 C CA . GLU A 1 95 ? 1.658 -5.984 -6.142 1.00 87.31 95 GLU A CA 1
ATOM 753 C C . GLU A 1 95 ? 0.938 -5.388 -7.364 1.00 87.31 95 GLU A C 1
ATOM 755 O O . GLU A 1 95 ? 0.658 -4.188 -7.379 1.00 87.31 95 GLU A O 1
ATOM 760 N N . ASP A 1 96 ? 0.640 -6.206 -8.380 1.00 85.38 96 ASP A N 1
ATOM 761 C CA . ASP A 1 96 ? -0.083 -5.830 -9.602 1.00 85.38 96 ASP A CA 1
ATOM 762 C C . ASP A 1 96 ? -1.605 -6.009 -9.448 1.00 85.38 96 ASP A C 1
ATOM 764 O O . ASP A 1 96 ? -2.365 -5.634 -10.339 1.00 85.38 96 ASP A O 1
ATOM 768 N N . ALA A 1 97 ? -2.075 -6.498 -8.294 1.00 90.88 97 ALA A N 1
ATOM 769 C CA . ALA A 1 97 ? -3.498 -6.659 -8.025 1.00 90.88 97 ALA A CA 1
ATOM 770 C C . ALA A 1 97 ? -4.284 -5.332 -8.080 1.00 90.88 97 ALA A C 1
ATOM 772 O O . ALA A 1 97 ? -3.683 -4.254 -7.982 1.00 90.88 97 ALA A O 1
ATOM 773 N N . PRO A 1 98 ? -5.621 -5.382 -8.238 1.00 93.56 98 PRO A N 1
ATOM 774 C CA . PRO A 1 98 ? -6.448 -4.185 -8.210 1.00 93.56 98 PRO A CA 1
ATOM 775 C C . PRO A 1 98 ? -6.246 -3.371 -6.921 1.00 93.56 98 PRO A C 1
ATOM 777 O O . PRO A 1 98 ? -6.089 -3.957 -5.838 1.00 93.56 98 PRO A O 1
ATOM 780 N N . PRO A 1 99 ? -6.247 -2.029 -7.019 1.00 95.31 99 PRO A N 1
ATOM 781 C CA . PRO A 1 99 ? -6.146 -1.166 -5.854 1.00 95.31 99 PRO A CA 1
ATOM 782 C C . PRO A 1 99 ? -7.369 -1.304 -4.948 1.00 95.31 99 PRO A C 1
ATOM 784 O O . PRO A 1 99 ? -8.465 -1.677 -5.369 1.00 95.31 99 PRO A O 1
ATOM 787 N N . LEU A 1 100 ? -7.165 -0.981 -3.676 1.00 95.75 100 LEU A N 1
ATOM 788 C CA . LEU A 1 100 ? -8.218 -0.866 -2.689 1.00 95.75 100 LEU A CA 1
ATOM 789 C C . LEU A 1 100 ? -9.174 0.250 -3.106 1.00 95.75 100 LEU A C 1
ATOM 791 O O . LEU A 1 100 ? -8.781 1.407 -3.239 1.00 95.75 100 LEU A O 1
ATOM 795 N N . VAL A 1 101 ? -10.437 -0.116 -3.291 1.00 94.81 101 VAL A N 1
ATOM 796 C CA . VAL A 1 101 ? -11.490 0.819 -3.678 1.00 94.81 101 VAL A CA 1
ATOM 797 C C . VAL A 1 101 ? -11.916 1.655 -2.472 1.00 94.81 101 VAL A C 1
ATOM 799 O O . VAL A 1 101 ? -11.998 1.162 -1.343 1.00 94.81 101 VAL A O 1
ATOM 802 N N . GLU A 1 102 ? -12.188 2.937 -2.718 1.00 94.38 102 GLU A N 1
ATOM 803 C CA . GLU A 1 102 ? -12.749 3.835 -1.714 1.00 94.38 102 GLU A CA 1
ATOM 804 C C . GLU A 1 102 ? -14.133 3.352 -1.268 1.00 94.38 102 GLU A C 1
ATOM 806 O O . GLU A 1 102 ? -15.054 3.204 -2.069 1.00 94.38 102 GLU A O 1
ATOM 811 N N . GLU A 1 103 ? -14.301 3.161 0.038 1.00 94.75 103 GLU A N 1
ATOM 812 C CA . GLU A 1 103 ? -15.563 2.730 0.637 1.00 94.75 103 GLU A CA 1
ATOM 813 C C . GLU A 1 103 ? -15.885 3.571 1.877 1.00 94.75 103 GLU A C 1
ATOM 815 O O . GLU A 1 103 ? -14.996 4.114 2.543 1.00 94.75 103 GLU A O 1
ATOM 820 N N . THR A 1 104 ? -17.176 3.675 2.199 1.00 94.56 104 THR A N 1
ATOM 821 C CA . THR A 1 104 ? -17.678 4.410 3.371 1.00 94.56 104 THR A CA 1
ATOM 822 C C . THR A 1 104 ? -17.662 3.586 4.657 1.00 94.56 104 THR A C 1
ATOM 824 O O . THR A 1 104 ? -17.828 4.159 5.734 1.00 94.56 104 THR A O 1
ATOM 827 N N . ILE A 1 105 ? -17.439 2.270 4.567 1.00 96.88 105 ILE A N 1
ATOM 828 C CA . ILE A 1 105 ? -17.305 1.391 5.735 1.00 96.88 105 ILE A CA 1
ATOM 829 C C . ILE A 1 105 ? -16.008 1.680 6.491 1.00 96.88 105 ILE A C 1
ATOM 831 O O . ILE A 1 105 ? -15.020 2.116 5.896 1.00 96.88 105 ILE A O 1
ATOM 835 N N . SER A 1 106 ? -16.004 1.433 7.801 1.00 97.31 106 SER A N 1
ATOM 836 C CA . SER A 1 106 ? -14.810 1.627 8.622 1.00 97.31 106 SER A CA 1
ATOM 837 C C . SER A 1 106 ? -13.753 0.543 8.396 1.00 97.31 106 SER A C 1
ATOM 839 O O . SER A 1 106 ? -14.060 -0.588 8.011 1.00 97.31 106 SER A O 1
ATOM 841 N N . VAL A 1 107 ? -12.494 0.869 8.693 1.00 95.62 107 VAL A N 1
ATOM 842 C CA . VAL A 1 107 ? -11.372 -0.082 8.752 1.00 95.62 107 VAL A CA 1
ATOM 843 C C . VAL A 1 107 ? -11.730 -1.256 9.658 1.00 95.62 107 VAL A C 1
ATOM 845 O O . VAL A 1 107 ? -11.480 -2.410 9.309 1.00 95.62 107 VAL A O 1
ATOM 848 N N . LYS A 1 108 ? -12.403 -0.970 10.778 1.00 95.25 108 LYS A N 1
ATOM 849 C CA . LYS A 1 108 ? -12.925 -1.990 11.682 1.00 95.25 108 LYS A CA 1
ATOM 850 C C . LYS A 1 108 ? -13.921 -2.922 11.035 1.00 95.25 108 LYS A C 1
ATOM 852 O O . LYS A 1 108 ? -13.796 -4.129 11.187 1.00 95.25 108 LYS A O 1
ATOM 857 N N . GLN A 1 109 ? -14.895 -2.388 10.314 1.00 94.44 109 GLN A N 1
ATOM 858 C CA . GLN A 1 109 ? -15.889 -3.217 9.642 1.00 94.44 109 GLN A CA 1
ATOM 859 C C . GLN A 1 109 ? -15.262 -4.084 8.546 1.00 94.44 109 GLN A C 1
ATOM 861 O O . GLN A 1 109 ? -15.667 -5.232 8.387 1.00 94.44 109 GLN A O 1
ATOM 866 N N . LYS A 1 110 ? -14.265 -3.564 7.821 1.00 95.38 110 LYS A N 1
ATOM 867 C CA . LYS A 1 110 ? -13.642 -4.279 6.702 1.00 95.38 110 LYS A CA 1
ATOM 868 C C . LYS A 1 110 ? -12.633 -5.345 7.127 1.00 95.38 110 LYS A C 1
ATOM 870 O O . LYS A 1 110 ? -12.595 -6.413 6.523 1.00 95.38 110 LYS A O 1
ATOM 875 N N . PHE A 1 111 ? -11.808 -5.061 8.137 1.00 93.62 111 PHE A N 1
ATOM 876 C CA . PHE A 1 111 ? -10.619 -5.865 8.443 1.00 93.62 111 PHE A CA 1
ATOM 877 C C . PHE A 1 111 ? -10.606 -6.493 9.843 1.00 93.62 111 PHE A C 1
ATOM 879 O O . PHE A 1 111 ? -9.634 -7.171 10.170 1.00 93.62 111 PHE A O 1
ATOM 886 N N . SER A 1 112 ? -11.653 -6.332 10.665 1.00 90.38 112 SER A N 1
ATOM 887 C CA . SER A 1 112 ? -11.690 -6.838 12.056 1.00 90.38 112 SER A CA 1
ATOM 888 C C . SER A 1 112 ? -11.279 -8.300 12.217 1.00 90.38 112 SER A C 1
ATOM 890 O O . SER A 1 112 ? -10.619 -8.644 13.193 1.00 90.38 112 SER A O 1
ATOM 892 N N . ASN A 1 113 ? -11.636 -9.151 11.256 1.00 87.00 113 ASN A N 1
ATOM 893 C CA . ASN A 1 113 ? -11.361 -10.587 11.309 1.00 87.00 113 ASN A CA 1
ATOM 894 C C . ASN A 1 113 ? -9.951 -10.963 10.821 1.00 87.00 113 ASN A C 1
ATOM 896 O O . ASN A 1 113 ? -9.570 -12.127 10.906 1.00 87.00 113 ASN A O 1
ATOM 900 N N . VAL A 1 114 ? -9.191 -10.010 10.270 1.00 86.50 114 VAL A N 1
ATOM 901 C CA . VAL A 1 114 ? -7.944 -10.269 9.529 1.00 86.50 114 VAL A CA 1
ATOM 902 C C . VAL A 1 114 ? -6.830 -9.257 9.820 1.00 86.50 114 VAL A C 1
ATOM 904 O O . VAL A 1 114 ? -5.847 -9.210 9.082 1.00 86.50 114 VAL A O 1
ATOM 907 N N . TYR A 1 115 ? -6.931 -8.456 10.885 1.00 82.12 115 TYR A N 1
ATOM 908 C CA . TYR A 1 115 ? -5.956 -7.402 11.197 1.00 82.12 115 TYR A CA 1
ATOM 909 C C . TYR A 1 115 ? -4.490 -7.865 11.192 1.00 82.12 115 TYR A C 1
ATOM 911 O O . TYR A 1 115 ? -3.649 -7.191 10.607 1.00 82.12 115 TYR A O 1
ATOM 919 N N . GLY A 1 116 ? -4.186 -9.027 11.779 1.00 75.62 116 GLY A N 1
ATOM 920 C CA . GLY A 1 116 ? -2.825 -9.589 11.817 1.00 75.62 116 GLY A CA 1
ATOM 921 C C . GLY A 1 116 ? -2.360 -10.280 10.536 1.00 75.62 116 GLY A C 1
ATOM 922 O O . GLY A 1 116 ? -1.194 -10.645 10.434 1.00 75.62 116 GLY A O 1
ATOM 923 N N . CYS A 1 117 ? -3.248 -10.447 9.558 1.00 84.06 117 CYS A N 1
ATOM 924 C CA . CYS A 1 117 ? -2.954 -11.119 8.291 1.00 84.06 117 CYS A CA 1
ATOM 925 C C . CYS A 1 117 ? -3.092 -10.182 7.084 1.00 84.06 117 CYS A C 1
ATOM 927 O O . CYS A 1 117 ? -2.946 -10.625 5.947 1.00 84.06 117 CYS A O 1
ATOM 929 N N . THR A 1 118 ? -3.401 -8.903 7.313 1.00 92.50 118 THR A N 1
ATOM 930 C CA . THR A 1 118 ? -3.592 -7.920 6.245 1.00 92.50 118 THR A CA 1
ATOM 931 C C . THR A 1 118 ? -2.336 -7.078 6.084 1.00 92.50 118 THR A C 1
ATOM 933 O O . THR A 1 118 ? -1.843 -6.471 7.033 1.00 92.50 118 THR A O 1
ATOM 936 N N . ALA A 1 119 ? -1.843 -7.013 4.854 1.00 95.12 119 ALA A N 1
ATOM 937 C CA . ALA A 1 119 ? -0.737 -6.161 4.452 1.00 95.12 119 ALA A CA 1
ATOM 938 C C . ALA A 1 119 ? -1.088 -5.454 3.143 1.00 95.12 119 ALA A C 1
ATOM 940 O O . ALA A 1 119 ? -1.993 -5.878 2.418 1.00 95.12 119 ALA A O 1
ATOM 941 N N . PHE A 1 120 ? -0.361 -4.385 2.839 1.00 97.12 120 PHE A N 1
ATOM 942 C CA . PHE A 1 120 ? -0.615 -3.557 1.671 1.00 97.12 120 PHE A CA 1
ATOM 943 C C . PHE A 1 120 ? 0.659 -3.305 0.869 1.00 97.12 120 PHE A C 1
ATOM 945 O O . PHE A 1 120 ? 1.750 -3.154 1.424 1.00 97.12 120 PHE A O 1
ATOM 952 N N . TYR A 1 121 ? 0.501 -3.203 -0.445 1.00 96.81 121 TYR A N 1
ATOM 953 C CA . TYR A 1 121 ? 1.503 -2.633 -1.332 1.00 96.81 121 TYR A CA 1
ATOM 954 C C . TYR A 1 121 ? 1.147 -1.185 -1.662 1.00 96.81 121 TYR A C 1
ATOM 956 O O . TYR A 1 121 ? -0.027 -0.833 -1.776 1.00 96.81 121 TYR A O 1
ATOM 964 N N . LEU A 1 122 ? 2.173 -0.358 -1.828 1.00 95.62 122 LEU A N 1
ATOM 965 C CA . LEU A 1 122 ? 2.081 1.018 -2.300 1.00 95.62 122 LEU A CA 1
ATOM 966 C C . LEU A 1 122 ? 2.765 1.096 -3.659 1.00 95.62 122 LEU A C 1
ATOM 968 O O . LEU A 1 122 ? 3.889 0.619 -3.805 1.00 95.62 122 LEU A O 1
ATOM 972 N N . ARG A 1 123 ? 2.107 1.677 -4.658 1.00 91.31 123 ARG A N 1
ATOM 973 C CA . ARG A 1 123 ? 2.666 1.805 -6.011 1.00 91.31 123 ARG A CA 1
ATOM 974 C C . ARG A 1 123 ? 2.188 3.090 -6.665 1.00 91.31 123 ARG A C 1
ATOM 976 O O . ARG A 1 123 ? 1.131 3.597 -6.309 1.00 91.31 123 ARG A O 1
ATOM 983 N N . GLN A 1 124 ? 2.936 3.583 -7.641 1.00 89.12 124 GLN A N 1
ATOM 984 C CA . GLN A 1 124 ? 2.462 4.684 -8.465 1.00 89.12 124 GLN A CA 1
ATOM 985 C C . GLN A 1 124 ? 1.384 4.183 -9.440 1.00 89.12 124 GLN A C 1
ATOM 987 O O . GLN A 1 124 ? 1.528 3.118 -10.052 1.00 89.12 124 GLN A O 1
ATOM 992 N N . ASN A 1 125 ? 0.314 4.957 -9.578 1.00 82.06 125 ASN A N 1
ATOM 993 C CA . ASN A 1 125 ? -0.658 4.875 -10.645 1.00 82.06 125 ASN A CA 1
ATOM 994 C C . ASN A 1 125 ? 0.054 5.313 -11.919 1.00 82.06 125 ASN A C 1
ATOM 996 O O . ASN A 1 125 ? 0.174 6.499 -12.222 1.00 82.06 125 ASN A O 1
ATOM 1000 N N . VAL A 1 126 ? 0.602 4.343 -12.634 1.00 68.06 126 VAL A N 1
ATOM 1001 C CA . VAL A 1 126 ? 1.057 4.592 -13.990 1.00 68.06 126 VAL A CA 1
ATOM 1002 C C . VAL A 1 126 ? -0.186 4.473 -14.849 1.00 68.06 126 VAL A C 1
ATOM 1004 O O . VAL A 1 126 ? -0.611 3.361 -15.168 1.00 68.06 126 VAL A O 1
ATOM 1007 N N . VAL A 1 127 ? -0.781 5.615 -15.198 1.00 60.16 127 VAL A N 1
ATOM 1008 C CA . VAL A 1 127 ? -1.703 5.660 -16.331 1.00 60.16 127 VAL A CA 1
ATOM 1009 C C . VAL A 1 127 ? -0.891 5.135 -17.507 1.00 60.16 127 VAL A C 1
ATOM 1011 O O . VAL A 1 127 ? 0.081 5.765 -17.920 1.00 60.16 127 VAL A O 1
ATOM 1014 N N . GLN A 1 128 ? -1.215 3.934 -17.983 1.00 48.91 128 GLN A N 1
ATOM 1015 C CA . GLN A 1 128 ? -0.711 3.490 -19.270 1.00 48.91 128 GLN A CA 1
ATOM 1016 C C . GLN A 1 128 ? -1.292 4.475 -20.279 1.00 48.91 128 GLN A C 1
ATOM 1018 O O . GLN A 1 128 ? -2.461 4.369 -20.639 1.00 48.91 128 GLN A O 1
ATOM 1023 N N . GLU A 1 129 ? -0.512 5.481 -20.674 1.00 44.06 129 GLU A N 1
ATOM 1024 C CA . GLU A 1 129 ? -0.788 6.171 -21.921 1.00 44.06 129 GLU A CA 1
ATOM 1025 C C . GLU A 1 129 ? -0.827 5.064 -22.971 1.00 44.06 129 GLU A C 1
ATOM 1027 O O . GLU A 1 129 ? 0.163 4.348 -23.163 1.00 44.06 129 GLU A O 1
ATOM 1032 N N . GLU A 1 130 ? -2.002 4.837 -23.568 1.00 40.25 130 GLU A N 1
ATOM 1033 C CA . GLU A 1 130 ? -2.074 3.962 -24.728 1.00 40.25 130 GLU A CA 1
ATOM 1034 C C . GLU A 1 130 ? -0.998 4.441 -25.700 1.00 40.25 130 GLU A C 1
ATOM 1036 O O . GLU A 1 130 ? -0.877 5.659 -25.889 1.00 40.25 130 GLU A O 1
ATOM 1041 N N . PRO A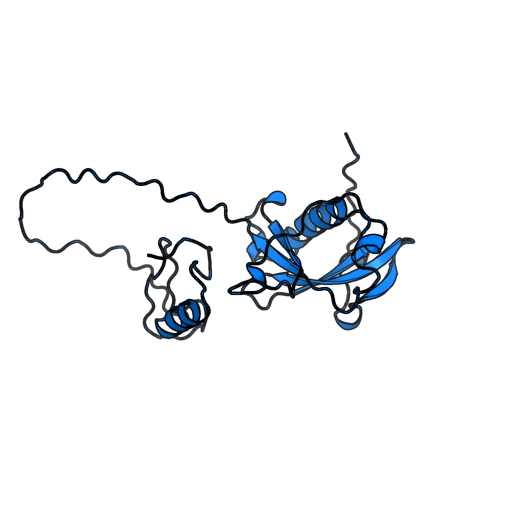 1 131 ? -0.183 3.538 -26.276 1.00 39.94 131 PRO A N 1
ATOM 1042 C CA . PRO A 1 131 ? 0.816 3.951 -27.238 1.00 39.94 131 PRO A CA 1
ATOM 1043 C C . PRO A 1 131 ? 0.072 4.721 -28.319 1.00 39.94 131 PRO A C 1
ATOM 1045 O O . PRO A 1 131 ? -0.724 4.156 -29.072 1.00 39.94 131 PRO A O 1
ATOM 1048 N N . SER A 1 132 ? 0.288 6.036 -28.356 1.00 37.00 132 SER A N 1
ATOM 1049 C CA . SER A 1 132 ? -0.134 6.834 -29.485 1.00 37.00 132 SER A CA 1
ATOM 1050 C C . SER A 1 132 ? 0.562 6.185 -30.668 1.00 37.00 132 SER A C 1
ATOM 1052 O O . SER A 1 132 ? 1.790 6.183 -30.764 1.00 37.00 132 SER A O 1
ATOM 1054 N N . TYR A 1 133 ? -0.222 5.525 -31.520 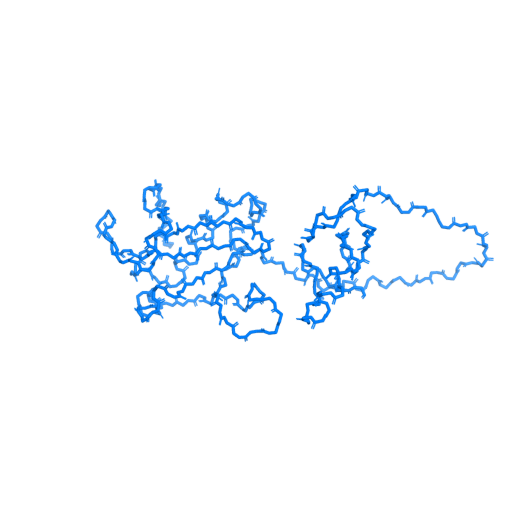1.00 41.94 133 TYR A N 1
ATOM 1055 C CA . TYR A 1 133 ? 0.245 5.092 -32.819 1.00 41.94 133 TYR A CA 1
ATOM 1056 C C . TYR A 1 133 ? 0.642 6.375 -33.540 1.00 41.94 133 TYR A C 1
ATOM 1058 O O . TYR A 1 133 ? -0.170 7.021 -34.203 1.00 41.94 133 TYR A O 1
ATOM 1066 N N . VAL A 1 134 ? 1.898 6.786 -33.370 1.00 40.34 134 VAL A N 1
ATOM 1067 C CA . VAL A 1 134 ? 2.552 7.672 -34.307 1.00 40.34 134 VAL A CA 1
ATOM 1068 C C . VAL A 1 134 ? 2.558 6.847 -35.578 1.00 40.34 134 VAL A C 1
ATOM 1070 O O . VAL A 1 134 ? 3.374 5.942 -35.752 1.00 40.34 134 VAL A O 1
ATOM 1073 N N . ASN A 1 135 ? 1.557 7.090 -36.423 1.00 38.28 135 ASN A N 1
ATOM 1074 C CA . ASN A 1 135 ? 1.582 6.691 -37.812 1.00 38.28 135 ASN A CA 1
ATOM 1075 C C . ASN A 1 135 ? 2.828 7.351 -38.397 1.00 38.28 135 ASN A C 1
ATOM 1077 O O . ASN A 1 135 ? 2.774 8.458 -38.929 1.00 38.28 135 ASN A O 1
ATOM 1081 N N . ASN A 1 136 ? 3.962 6.667 -38.281 1.00 42.41 136 ASN A N 1
ATOM 1082 C CA . ASN A 1 136 ? 5.086 6.862 -39.161 1.00 42.41 136 ASN A CA 1
ATOM 1083 C C . ASN A 1 136 ? 4.582 6.408 -40.529 1.00 42.41 136 ASN A C 1
ATOM 1085 O O . ASN A 1 136 ? 4.796 5.276 -40.953 1.00 42.41 136 ASN A O 1
ATOM 1089 N N . ALA A 1 137 ? 3.845 7.291 -41.203 1.00 40.25 137 ALA A N 1
ATOM 1090 C CA . ALA A 1 137 ? 3.792 7.299 -42.645 1.00 40.25 137 ALA A CA 1
ATOM 1091 C C . ALA A 1 137 ? 5.245 7.479 -43.078 1.00 40.25 137 ALA A C 1
ATOM 1093 O O . ALA A 1 137 ? 5.759 8.593 -43.099 1.00 40.25 137 ALA A O 1
ATOM 1094 N N . ILE A 1 138 ? 5.923 6.353 -43.294 1.00 39.66 138 ILE A N 1
ATOM 1095 C CA . ILE A 1 138 ? 7.255 6.286 -43.872 1.00 39.66 138 ILE A CA 1
ATOM 1096 C C . ILE A 1 138 ? 7.133 7.024 -45.208 1.00 39.66 138 ILE A C 1
ATOM 1098 O O . ILE A 1 138 ? 6.433 6.531 -46.099 1.00 39.66 138 ILE A O 1
ATOM 1102 N N . PRO A 1 139 ? 7.741 8.211 -45.382 1.00 42.50 139 PRO A N 1
ATOM 1103 C CA . PRO A 1 139 ? 7.919 8.730 -46.720 1.00 42.50 139 PRO A CA 1
ATOM 1104 C C . PRO A 1 139 ? 8.813 7.706 -47.418 1.00 42.50 139 PRO A C 1
ATOM 1106 O O . PRO A 1 139 ? 9.864 7.351 -46.885 1.00 42.50 139 PRO A O 1
ATOM 1109 N N . ASN A 1 140 ? 8.378 7.186 -48.565 1.00 44.66 140 ASN A N 1
ATOM 1110 C CA . ASN A 1 140 ? 9.246 6.434 -49.465 1.00 44.66 140 ASN A CA 1
ATOM 1111 C C . ASN A 1 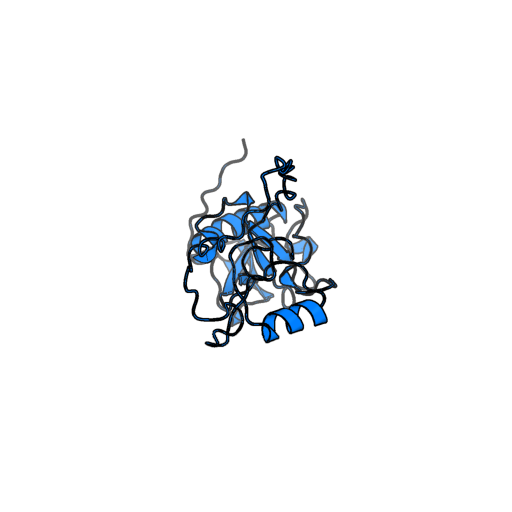140 ? 10.500 7.283 -49.728 1.00 44.66 140 ASN A C 1
ATOM 1113 O O . ASN A 1 140 ? 10.444 8.239 -50.500 1.00 44.66 140 ASN A O 1
ATOM 1117 N N . VAL A 1 141 ? 11.601 6.960 -49.054 1.00 43.22 141 VAL A N 1
ATOM 1118 C CA . VAL A 1 141 ? 12.925 7.522 -49.309 1.00 43.22 141 VAL A CA 1
ATOM 1119 C C . VAL A 1 141 ? 13.809 6.371 -49.762 1.00 43.22 141 VAL A C 1
ATOM 1121 O O . VAL A 1 141 ? 13.822 5.305 -49.148 1.00 43.22 141 VAL A O 1
ATOM 1124 N N . ASP A 1 142 ? 14.474 6.620 -50.885 1.00 37.69 142 ASP A N 1
ATOM 1125 C CA . ASP A 1 142 ? 15.349 5.740 -51.651 1.00 37.69 142 ASP A CA 1
ATOM 1126 C C . ASP A 1 142 ? 16.228 4.773 -50.834 1.00 37.69 142 ASP A C 1
ATOM 1128 O O . ASP A 1 142 ? 16.747 5.129 -49.771 1.00 37.69 142 ASP A O 1
ATOM 1132 N N . PRO A 1 143 ? 16.508 3.571 -51.375 1.00 40.84 143 PRO A N 1
ATOM 1133 C CA . PRO A 1 143 ? 17.406 2.612 -50.760 1.00 40.84 143 PRO A CA 1
ATOM 1134 C C . PRO A 1 143 ? 18.855 3.052 -50.994 1.00 40.84 143 PRO A C 1
ATOM 1136 O O . PRO A 1 143 ? 19.474 2.691 -51.993 1.00 40.84 143 PRO A O 1
ATOM 1139 N N . ASN A 1 144 ? 19.420 3.818 -50.064 1.00 38.31 144 ASN A N 1
ATOM 1140 C CA . ASN A 1 144 ? 20.863 4.038 -50.002 1.00 38.31 144 ASN A CA 1
ATOM 1141 C C . ASN A 1 144 ? 21.404 3.460 -48.681 1.00 38.31 144 ASN A C 1
ATOM 1143 O O . ASN A 1 144 ? 20.952 3.879 -47.613 1.00 38.31 144 ASN A O 1
ATOM 1147 N N . PRO A 1 145 ? 22.326 2.478 -48.705 1.00 46.03 145 PRO A N 1
ATOM 1148 C CA . PRO A 1 145 ? 22.782 1.806 -47.502 1.00 46.03 145 PRO A CA 1
ATOM 1149 C C . PRO A 1 145 ? 23.909 2.622 -46.871 1.00 46.03 145 PRO A C 1
ATOM 1151 O O . PRO A 1 145 ? 25.062 2.519 -47.274 1.00 46.03 145 PRO A O 1
ATOM 1154 N N . ASN A 1 146 ? 23.583 3.422 -45.860 1.00 39.19 146 ASN A N 1
ATOM 1155 C CA . ASN A 1 146 ? 24.570 3.893 -44.892 1.00 39.19 146 ASN A CA 1
ATOM 1156 C C . ASN A 1 146 ? 24.065 3.610 -43.472 1.00 39.19 146 ASN A C 1
ATOM 1158 O O . ASN A 1 146 ? 22.865 3.732 -43.217 1.00 39.19 146 ASN A O 1
ATOM 1162 N N . PRO A 1 147 ? 24.950 3.156 -42.567 1.00 44.78 147 PRO A N 1
ATOM 1163 C CA . PRO A 1 147 ? 24.547 2.534 -41.319 1.00 44.78 147 PRO A CA 1
ATOM 1164 C C . PRO A 1 147 ? 23.945 3.575 -40.378 1.00 44.78 147 PRO A C 1
ATOM 1166 O O . PRO A 1 147 ? 24.501 4.651 -40.161 1.00 44.78 147 PRO A O 1
ATOM 1169 N N . ILE A 1 148 ? 22.771 3.227 -39.860 1.00 43.25 148 ILE A N 1
ATOM 1170 C CA . ILE A 1 148 ? 21.971 4.012 -38.928 1.00 43.25 148 ILE A CA 1
ATOM 1171 C C . ILE A 1 148 ? 22.817 4.312 -37.690 1.00 43.25 148 ILE A C 1
ATOM 1173 O O . ILE A 1 148 ? 23.353 3.403 -37.056 1.00 43.25 148 ILE A O 1
ATOM 1177 N N . GLY A 1 149 ? 22.927 5.607 -37.395 1.00 36.97 149 GLY A N 1
ATOM 1178 C CA . GLY A 1 149 ? 23.617 6.157 -36.241 1.00 36.97 149 GLY A CA 1
ATOM 1179 C C . GLY A 1 149 ? 23.167 5.532 -34.925 1.00 36.97 149 GLY A C 1
ATOM 1180 O O . GLY A 1 149 ? 21.989 5.252 -34.699 1.00 36.97 149 GLY A O 1
ATOM 1181 N N . GLU A 1 150 ? 24.158 5.332 -34.070 1.00 39.41 150 GLU A N 1
ATOM 1182 C CA . GLU A 1 150 ? 24.045 4.856 -32.703 1.00 39.41 150 GLU A CA 1
ATOM 1183 C C . GLU A 1 150 ? 23.033 5.701 -31.914 1.00 39.41 150 GLU A C 1
ATOM 1185 O O . GLU A 1 150 ? 23.191 6.908 -31.724 1.00 39.41 150 GLU A O 1
ATOM 1190 N N . VAL A 1 151 ? 21.970 5.045 -31.452 1.00 46.81 151 VAL A N 1
ATOM 1191 C CA . VAL A 1 151 ? 21.048 5.571 -30.439 1.00 46.81 151 VAL A CA 1
ATOM 1192 C C . VAL A 1 151 ? 21.866 5.842 -29.165 1.00 46.81 151 VAL A C 1
ATOM 1194 O O . VAL A 1 151 ? 22.715 5.007 -28.841 1.00 46.81 151 VAL A O 1
ATOM 1197 N N . PRO A 1 152 ? 21.650 6.951 -28.423 1.00 36.44 152 PRO A N 1
ATOM 1198 C CA . PRO A 1 152 ? 22.477 7.289 -27.268 1.00 36.44 152 PRO A CA 1
ATOM 1199 C C . PRO A 1 152 ? 22.547 6.120 -26.285 1.00 36.44 152 PRO A C 1
ATOM 1201 O O . PRO A 1 152 ? 21.536 5.697 -25.716 1.00 36.44 152 PRO A O 1
ATOM 1204 N N . ASN A 1 153 ? 23.752 5.583 -26.104 1.00 41.97 153 ASN A N 1
ATOM 1205 C CA . ASN A 1 153 ? 24.022 4.537 -25.137 1.00 41.97 153 ASN A CA 1
ATOM 1206 C C . ASN A 1 153 ? 23.990 5.153 -23.732 1.00 41.97 153 ASN A C 1
ATOM 1208 O O . ASN A 1 153 ? 25.007 5.588 -23.201 1.00 41.97 153 ASN A O 1
ATOM 1212 N N . PHE A 1 154 ? 22.797 5.244 -23.142 1.00 47.03 154 PHE A N 1
ATOM 1213 C CA . PHE A 1 154 ? 22.665 5.423 -21.701 1.00 47.03 154 PHE A CA 1
ATOM 1214 C C . PHE A 1 154 ? 23.072 4.099 -21.049 1.00 47.03 154 PHE A C 1
ATOM 1216 O O . PHE A 1 154 ? 22.266 3.174 -20.933 1.00 47.03 154 PHE A O 1
ATOM 1223 N N . ASP A 1 155 ? 24.359 3.999 -20.714 1.00 50.56 155 ASP A N 1
ATOM 1224 C CA . ASP A 1 155 ? 24.965 2.886 -19.989 1.00 50.56 155 ASP A CA 1
ATOM 1225 C C . ASP A 1 155 ? 24.259 2.703 -18.638 1.00 50.56 155 ASP A C 1
ATOM 1227 O O . ASP A 1 155 ? 24.593 3.344 -17.643 1.00 50.56 155 ASP A O 1
ATOM 1231 N N . ALA A 1 156 ? 23.268 1.814 -18.596 1.00 56.34 156 ALA A N 1
ATOM 1232 C CA . ALA A 1 156 ? 22.857 1.139 -17.374 1.00 56.34 156 ALA A CA 1
ATOM 1233 C C . ALA A 1 156 ? 23.629 -0.193 -17.328 1.00 56.34 156 ALA A C 1
ATOM 1235 O O . ALA A 1 156 ? 23.207 -1.159 -17.975 1.00 56.34 156 ALA A O 1
ATOM 1236 N N . PRO A 1 157 ? 24.782 -0.262 -16.630 1.00 64.62 157 PRO A N 1
ATOM 1237 C CA . PRO A 1 157 ? 25.685 -1.412 -16.701 1.00 64.62 157 PRO A CA 1
ATOM 1238 C C . PRO A 1 157 ? 25.179 -2.638 -15.928 1.00 64.62 157 PRO A C 1
ATOM 1240 O O . PRO A 1 157 ? 25.882 -3.640 -15.847 1.00 64.62 157 PRO A O 1
ATOM 1243 N N . PHE A 1 158 ? 23.983 -2.570 -15.340 1.00 76.19 158 PHE A N 1
ATOM 1244 C CA . PHE A 1 158 ? 23.406 -3.630 -14.525 1.00 76.19 158 PHE A CA 1
ATOM 1245 C C . PHE A 1 158 ? 21.911 -3.791 -14.788 1.00 76.19 158 PHE A C 1
ATOM 1247 O O . PHE A 1 158 ? 21.202 -2.845 -15.129 1.00 76.19 158 PHE A O 1
ATOM 1254 N N . CYS A 1 159 ? 21.425 -5.017 -14.610 1.00 81.69 159 CYS A N 1
ATOM 1255 C CA . CYS A 1 159 ? 19.998 -5.318 -14.629 1.00 81.69 159 CYS A CA 1
ATOM 1256 C C . CYS A 1 159 ? 19.318 -4.718 -13.393 1.00 81.69 159 CYS A C 1
ATOM 1258 O O . CYS A 1 159 ? 19.732 -5.008 -12.276 1.00 81.69 159 CYS A O 1
ATOM 1260 N N . SER A 1 160 ? 18.234 -3.963 -13.555 1.00 76.88 160 SER A N 1
ATOM 1261 C CA . SER A 1 160 ? 17.510 -3.357 -12.424 1.00 76.88 160 SER A CA 1
ATOM 1262 C C . SER A 1 160 ? 16.787 -4.348 -11.505 1.00 76.88 160 SER A C 1
ATOM 1264 O O . SER A 1 160 ? 16.400 -3.984 -10.398 1.00 76.88 160 SER A O 1
ATOM 1266 N N . ILE A 1 161 ? 16.611 -5.606 -11.930 1.00 83.38 161 ILE A N 1
ATOM 1267 C CA . ILE A 1 161 ? 16.001 -6.652 -11.095 1.00 83.38 161 ILE A CA 1
ATOM 1268 C C . ILE A 1 161 ? 17.055 -7.395 -10.272 1.00 83.38 161 ILE A C 1
ATOM 1270 O O . ILE A 1 161 ? 16.889 -7.562 -9.066 1.00 83.38 161 ILE A O 1
ATOM 1274 N N . CYS A 1 162 ? 18.104 -7.910 -10.921 1.00 84.00 162 CYS A N 1
ATOM 1275 C CA . CYS A 1 162 ? 19.091 -8.771 -10.261 1.00 84.00 162 CYS A CA 1
ATOM 1276 C C . CYS A 1 162 ? 20.395 -8.059 -9.896 1.00 84.00 162 CYS A C 1
ATOM 1278 O O . CYS A 1 162 ? 21.240 -8.675 -9.255 1.00 84.00 162 CYS A O 1
ATOM 1280 N N . PHE A 1 163 ? 20.564 -6.798 -10.308 1.00 80.56 163 PHE A N 1
ATOM 1281 C CA . PHE A 1 163 ? 21.770 -5.982 -10.115 1.00 80.56 163 PHE A CA 1
ATOM 1282 C C . PHE A 1 163 ? 23.060 -6.622 -10.648 1.00 80.56 163 PHE A C 1
ATOM 1284 O O . PHE A 1 163 ? 24.160 -6.208 -10.290 1.00 80.56 163 PHE A O 1
ATOM 1291 N N . ASP A 1 164 ? 22.926 -7.616 -11.526 1.00 79.31 164 ASP A N 1
ATOM 1292 C CA . ASP A 1 164 ? 24.050 -8.307 -12.144 1.00 79.31 164 ASP A CA 1
ATOM 1293 C C . ASP A 1 164 ? 24.535 -7.542 -13.384 1.00 79.31 164 ASP A C 1
ATOM 1295 O O . ASP A 1 164 ? 23.727 -6.950 -14.111 1.00 79.31 164 ASP A O 1
ATOM 1299 N N . SER A 1 165 ? 25.842 -7.594 -13.648 1.00 66.06 165 SER A N 1
ATOM 1300 C CA . SER A 1 165 ? 26.524 -6.891 -14.750 1.00 66.06 165 SER A CA 1
ATOM 1301 C C . SER A 1 165 ? 26.370 -7.579 -16.112 1.00 66.06 165 SER A C 1
ATOM 1303 O O . SER A 1 165 ? 27.033 -7.234 -17.091 1.00 66.06 165 SER A O 1
ATOM 1305 N N . SER A 1 166 ? 25.485 -8.574 -16.186 1.00 69.00 166 SER A N 1
ATOM 1306 C CA . SER A 1 166 ? 25.082 -9.228 -17.430 1.00 69.00 166 SER A CA 1
ATOM 1307 C C . SER A 1 166 ? 24.540 -8.229 -18.461 1.00 69.00 166 SER A C 1
ATOM 1309 O O . SER A 1 166 ? 23.940 -7.216 -18.101 1.00 69.00 166 SER A O 1
ATOM 1311 N N . THR A 1 167 ? 24.685 -8.546 -19.751 1.00 76.00 167 THR A N 1
ATOM 1312 C CA . THR A 1 167 ? 24.142 -7.733 -20.848 1.00 76.00 167 THR A CA 1
ATOM 1313 C C . THR A 1 167 ? 22.643 -7.484 -20.658 1.00 76.00 167 THR A C 1
ATOM 1315 O O . THR A 1 167 ? 21.841 -8.422 -20.561 1.00 76.00 167 THR A O 1
ATOM 1318 N N . THR A 1 168 ? 22.263 -6.209 -20.597 1.00 80.44 168 THR A N 1
ATOM 1319 C CA . THR A 1 168 ? 20.877 -5.767 -20.437 1.00 80.44 168 THR A CA 1
ATOM 1320 C C . THR A 1 168 ? 20.296 -5.310 -21.774 1.00 80.44 168 THR A C 1
ATOM 1322 O O . THR A 1 168 ? 20.999 -4.773 -22.628 1.00 80.44 168 THR A O 1
ATOM 1325 N N . HIS A 1 169 ? 18.996 -5.534 -21.971 1.00 80.06 169 HIS A N 1
ATOM 1326 C CA . HIS A 1 169 ? 18.273 -5.133 -23.179 1.00 80.06 169 HIS A CA 1
ATOM 1327 C C . HIS A 1 169 ? 16.959 -4.435 -22.813 1.00 80.06 169 HIS A C 1
ATOM 1329 O O . HIS A 1 169 ? 16.390 -4.683 -21.745 1.00 80.06 169 HIS A O 1
ATOM 1335 N N . CYS A 1 170 ? 16.455 -3.596 -23.720 1.00 80.00 170 CYS A N 1
ATOM 1336 C CA . CYS A 1 170 ? 15.086 -3.091 -23.648 1.00 80.00 170 CYS A CA 1
ATOM 1337 C C . CYS A 1 170 ? 14.132 -4.171 -24.176 1.00 80.00 170 CYS A C 1
ATOM 1339 O O . CYS A 1 170 ? 14.128 -4.463 -25.369 1.00 80.00 170 CYS A O 1
ATOM 1341 N N . TYR A 1 171 ? 13.330 -4.760 -23.289 1.00 85.00 171 TYR A N 1
ATOM 1342 C CA . TYR A 1 171 ? 12.249 -5.697 -23.644 1.00 85.00 171 TYR A CA 1
ATOM 1343 C C . TYR A 1 171 ? 10.858 -5.038 -23.609 1.00 85.00 171 TYR A C 1
ATOM 1345 O O . TYR A 1 171 ? 9.842 -5.698 -23.815 1.00 85.00 171 TYR A O 1
ATOM 1353 N N . PHE A 1 172 ? 10.809 -3.742 -23.308 1.00 86.62 172 PHE A N 1
ATOM 1354 C CA . PHE A 1 172 ? 9.595 -2.958 -23.096 1.00 86.62 172 PHE A CA 1
ATOM 1355 C C . PHE A 1 172 ? 9.686 -1.655 -23.885 1.00 86.62 172 PHE A C 1
ATOM 1357 O O . PHE A 1 172 ? 10.782 -1.229 -24.238 1.00 86.62 172 PHE A O 1
ATOM 1364 N N . GLN A 1 173 ? 8.547 -1.015 -24.146 1.00 83.88 173 GLN A N 1
ATOM 1365 C CA . GLN A 1 173 ? 8.460 0.233 -24.918 1.00 83.88 173 GLN A CA 1
ATOM 1366 C C . GLN A 1 173 ? 9.058 1.448 -24.181 1.00 83.88 173 GLN A C 1
ATOM 1368 O O . GLN A 1 173 ? 9.138 2.539 -24.734 1.00 83.88 173 GLN A O 1
ATOM 1373 N N . CYS A 1 174 ? 9.491 1.272 -22.930 1.00 80.88 174 CYS A N 1
ATOM 1374 C CA . CYS A 1 174 ? 10.257 2.253 -22.167 1.00 80.88 174 CYS A CA 1
ATOM 1375 C C . CYS A 1 174 ? 11.778 2.079 -22.348 1.00 80.88 174 CYS A C 1
ATOM 1377 O O . CYS A 1 174 ? 12.253 1.110 -22.932 1.00 80.88 174 CYS A O 1
ATOM 1379 N N . THR A 1 175 ? 12.568 2.966 -21.744 1.00 85.12 175 THR A N 1
ATOM 1380 C CA . THR A 1 175 ? 14.042 2.925 -21.790 1.00 85.12 175 THR A CA 1
ATOM 1381 C C . THR A 1 175 ? 14.694 1.995 -20.756 1.00 85.12 175 THR A C 1
ATOM 1383 O O . THR A 1 175 ? 15.911 1.811 -20.793 1.00 85.12 175 THR A O 1
ATOM 1386 N N . HIS A 1 176 ? 13.917 1.399 -19.847 1.00 83.19 176 HIS A N 1
ATOM 1387 C CA . HIS A 1 176 ? 14.426 0.518 -18.792 1.00 83.19 176 HIS A CA 1
ATOM 1388 C C . HIS A 1 176 ? 14.992 -0.792 -19.351 1.00 83.19 176 HIS A C 1
ATOM 1390 O O . HIS A 1 176 ? 14.369 -1.452 -20.192 1.00 83.19 176 HIS A O 1
ATOM 1396 N N . ARG A 1 177 ? 16.166 -1.189 -18.846 1.00 84.25 177 ARG A N 1
ATOM 1397 C CA . ARG A 1 177 ? 16.917 -2.354 -19.324 1.00 84.25 177 ARG A CA 1
ATOM 1398 C C . ARG A 1 177 ? 16.999 -3.434 -18.251 1.00 84.25 177 ARG A C 1
ATOM 1400 O O . ARG A 1 177 ? 17.419 -3.180 -17.127 1.00 84.25 177 ARG A O 1
ATOM 1407 N N . ILE A 1 178 ? 16.671 -4.669 -18.625 1.00 87.56 178 ILE A N 1
ATOM 1408 C CA . ILE A 1 178 ? 16.821 -5.849 -17.759 1.00 87.56 178 ILE A CA 1
ATOM 1409 C C . ILE A 1 178 ? 17.617 -6.936 -18.482 1.00 87.56 178 ILE A C 1
ATOM 1411 O O . ILE A 1 178 ? 17.693 -6.946 -19.712 1.00 87.56 178 ILE A O 1
ATOM 1415 N N . CYS A 1 179 ? 18.244 -7.853 -17.745 1.00 89.00 179 CYS A N 1
ATOM 1416 C CA . CYS A 1 179 ? 18.929 -8.991 -18.355 1.00 89.00 179 CYS A CA 1
ATOM 1417 C C . CYS A 1 179 ? 17.922 -9.998 -18.924 1.00 89.00 179 CYS A C 1
ATOM 1419 O O . CYS A 1 179 ? 16.766 -10.073 -18.490 1.00 89.00 179 CYS A O 1
ATOM 1421 N N . ARG A 1 180 ? 18.373 -10.812 -19.885 1.00 87.81 180 ARG A N 1
ATOM 1422 C CA . ARG A 1 180 ? 17.538 -11.846 -20.514 1.00 87.81 180 ARG A CA 1
ATOM 1423 C C . ARG A 1 180 ? 16.936 -12.814 -19.494 1.00 87.81 180 ARG A C 1
ATOM 1425 O O . ARG A 1 180 ? 15.749 -13.092 -19.556 1.00 87.81 180 ARG A O 1
ATOM 1432 N N . THR A 1 181 ? 17.716 -13.259 -18.512 1.00 87.44 181 THR A N 1
ATOM 1433 C CA . THR A 1 181 ? 17.251 -14.192 -17.473 1.00 87.44 181 THR A CA 1
ATOM 1434 C C . THR A 1 181 ? 16.097 -13.618 -16.650 1.00 87.44 181 THR A C 1
ATOM 1436 O O . THR A 1 181 ? 15.113 -14.310 -16.379 1.00 87.44 181 THR A O 1
ATOM 1439 N N . CYS A 1 182 ? 16.187 -12.340 -16.271 1.00 86.69 182 CYS A N 1
ATOM 1440 C CA . CYS A 1 182 ? 15.117 -11.643 -15.563 1.00 86.69 182 CYS A CA 1
ATOM 1441 C C . CYS A 1 182 ? 13.890 -11.453 -16.454 1.00 86.69 182 CYS A C 1
ATOM 1443 O O . CYS A 1 182 ? 12.775 -11.687 -15.998 1.00 86.69 182 CYS A O 1
ATOM 1445 N N . ASN A 1 183 ? 14.086 -11.110 -17.729 1.00 89.94 183 ASN A N 1
ATOM 1446 C CA . ASN A 1 183 ? 12.996 -11.036 -18.693 1.00 89.94 183 ASN A CA 1
ATOM 1447 C C . ASN A 1 183 ? 12.273 -12.381 -18.867 1.00 89.94 183 ASN A C 1
ATOM 1449 O O . ASN A 1 183 ? 11.048 -12.431 -18.809 1.00 89.94 183 ASN A O 1
ATOM 1453 N N . ASP A 1 184 ? 13.013 -13.469 -19.059 1.00 87.19 184 ASP A N 1
ATOM 1454 C CA . ASP A 1 184 ? 12.445 -14.797 -19.291 1.00 87.19 184 ASP A CA 1
ATOM 1455 C C . ASP A 1 184 ? 11.703 -15.284 -18.037 1.00 87.19 184 ASP A C 1
ATOM 1457 O O . ASP A 1 184 ? 10.612 -15.847 -18.129 1.00 87.19 184 ASP A O 1
ATOM 1461 N N . SER A 1 185 ? 12.229 -14.961 -16.849 1.00 86.38 185 SER A N 1
ATOM 1462 C CA . SER A 1 185 ? 11.538 -15.169 -15.571 1.00 86.38 185 SER A CA 1
ATOM 1463 C C . SER A 1 185 ? 10.248 -14.350 -15.467 1.00 86.38 185 SER A C 1
ATOM 1465 O O . SER A 1 185 ? 9.245 -14.852 -14.956 1.00 86.38 185 SER A O 1
ATOM 1467 N N . CYS A 1 186 ? 10.255 -13.106 -15.963 1.00 84.31 186 CYS A N 1
ATOM 1468 C CA . CYS A 1 186 ? 9.061 -12.273 -16.044 1.00 84.31 186 CYS A CA 1
ATOM 1469 C C . CYS A 1 186 ? 7.994 -12.924 -16.940 1.00 84.31 186 CYS A C 1
ATOM 1471 O O . CYS A 1 186 ? 6.860 -13.110 -16.503 1.00 84.31 186 CYS A O 1
ATOM 1473 N N . VAL A 1 187 ? 8.372 -13.357 -18.147 1.00 83.81 187 VAL A N 1
ATOM 1474 C CA . VAL A 1 187 ? 7.472 -14.026 -19.105 1.00 83.81 187 VAL A CA 1
ATOM 1475 C C . VAL A 1 187 ? 6.903 -15.322 -18.534 1.00 83.81 187 VAL A C 1
ATOM 1477 O O . VAL A 1 187 ? 5.692 -15.530 -18.577 1.00 83.81 187 VAL A O 1
ATOM 1480 N N . ALA A 1 188 ? 7.749 -16.177 -17.953 1.00 83.94 188 ALA A N 1
ATOM 1481 C CA . ALA A 1 188 ? 7.336 -17.468 -17.401 1.00 83.94 188 ALA A CA 1
ATOM 1482 C C . ALA A 1 188 ? 6.269 -17.332 -16.302 1.00 83.94 188 ALA A C 1
ATOM 1484 O O . ALA A 1 188 ? 5.440 -18.219 -16.115 1.00 83.94 188 ALA A O 1
ATOM 1485 N N . ARG A 1 189 ? 6.268 -16.202 -15.591 1.00 79.62 189 ARG A N 1
ATOM 1486 C CA . ARG A 1 189 ? 5.295 -15.873 -14.543 1.00 79.62 189 ARG A CA 1
ATOM 1487 C C . ARG A 1 189 ? 4.180 -14.936 -15.024 1.00 79.62 189 ARG A C 1
ATOM 1489 O O . ARG A 1 189 ? 3.441 -14.393 -14.209 1.00 79.62 189 ARG A O 1
ATOM 1496 N N . SER A 1 190 ? 4.025 -14.780 -16.341 1.00 79.25 190 SER A N 1
ATOM 1497 C CA . SER A 1 190 ? 2.996 -13.943 -16.976 1.00 79.25 190 SER A CA 1
ATOM 1498 C C . SER A 1 190 ? 3.083 -12.450 -16.626 1.00 79.25 190 SER A C 1
ATOM 1500 O O . SER A 1 190 ? 2.068 -11.760 -16.562 1.00 79.25 190 SER A O 1
ATOM 1502 N N . HIS A 1 191 ? 4.290 -11.929 -16.402 1.00 79.31 191 HIS A N 1
ATOM 1503 C CA . HIS A 1 191 ? 4.521 -10.499 -16.205 1.00 79.31 191 HIS A CA 1
ATOM 1504 C C . HIS A 1 191 ? 4.817 -9.822 -17.549 1.00 79.31 191 HIS A C 1
ATOM 1506 O O . HIS A 1 191 ? 5.908 -9.959 -18.107 1.00 79.31 191 HIS A O 1
ATOM 1512 N N . ASN A 1 192 ? 3.830 -9.081 -18.058 1.00 81.94 192 ASN A N 1
ATOM 1513 C CA . ASN A 1 192 ? 3.851 -8.491 -19.403 1.00 81.94 192 ASN A CA 1
ATOM 1514 C C . ASN A 1 192 ? 4.145 -6.982 -19.427 1.00 81.94 192 ASN A C 1
ATOM 1516 O O . ASN A 1 192 ? 4.003 -6.346 -20.467 1.00 81.94 192 ASN A O 1
ATOM 1520 N N . THR A 1 193 ? 4.552 -6.397 -18.304 1.00 83.00 193 THR A N 1
ATOM 1521 C CA . THR A 1 193 ? 4.862 -4.966 -18.186 1.00 83.00 193 THR A CA 1
ATOM 1522 C C . THR A 1 193 ? 6.260 -4.754 -17.622 1.00 83.00 193 THR A C 1
ATOM 1524 O O . THR A 1 193 ? 6.825 -5.636 -16.968 1.00 83.00 193 THR A O 1
ATOM 1527 N N . CYS A 1 194 ? 6.835 -3.582 -17.898 1.00 82.94 194 CYS A N 1
ATOM 1528 C CA . CYS A 1 194 ? 8.152 -3.210 -17.400 1.00 82.94 194 CYS A CA 1
ATOM 1529 C C . CYS A 1 194 ? 8.184 -3.274 -15.857 1.00 82.94 194 CYS A C 1
ATOM 1531 O O . CYS A 1 194 ? 7.359 -2.619 -15.216 1.00 82.94 194 CYS A O 1
ATOM 1533 N N . PRO A 1 195 ? 9.150 -3.987 -15.247 1.00 78.25 195 PRO A N 1
ATOM 1534 C CA . PRO A 1 195 ? 9.299 -4.071 -13.794 1.00 78.25 195 PRO A CA 1
ATOM 1535 C C . PRO A 1 195 ? 9.520 -2.721 -13.105 1.00 78.25 195 PRO A C 1
ATOM 1537 O O . PRO A 1 195 ? 9.198 -2.595 -11.929 1.00 78.25 195 PRO A O 1
ATOM 1540 N N . GLU A 1 196 ? 10.057 -1.733 -13.824 1.00 78.12 196 GLU A N 1
ATOM 1541 C CA . GLU A 1 196 ? 10.355 -0.403 -13.284 1.00 78.12 196 GLU A CA 1
ATOM 1542 C C . GLU A 1 196 ? 9.188 0.573 -13.467 1.00 78.12 196 GLU A C 1
ATOM 1544 O O . GLU A 1 196 ? 8.713 1.155 -12.499 1.00 78.12 196 GLU A O 1
ATOM 1549 N N . CYS A 1 197 ? 8.679 0.725 -14.694 1.00 76.88 197 CYS A N 1
ATOM 1550 C CA . CYS A 1 197 ? 7.689 1.764 -15.018 1.00 76.88 197 CYS A CA 1
ATOM 1551 C C . CYS A 1 197 ? 6.334 1.248 -15.491 1.00 76.88 197 CYS A C 1
ATOM 1553 O O . CYS A 1 197 ? 5.489 2.046 -15.871 1.00 76.88 197 CYS A O 1
ATOM 1555 N N . ARG A 1 198 ? 6.118 -0.071 -15.536 1.00 77.00 198 ARG A N 1
ATOM 1556 C CA . ARG A 1 198 ? 4.872 -0.700 -16.022 1.00 77.00 198 ARG A CA 1
ATOM 1557 C C . ARG A 1 198 ? 4.518 -0.424 -17.487 1.00 77.00 198 ARG A C 1
ATOM 1559 O O . ARG A 1 198 ? 3.426 -0.788 -17.927 1.00 77.00 198 ARG A O 1
ATOM 1566 N N . GLY A 1 199 ? 5.451 0.152 -18.244 1.00 78.44 199 GLY A N 1
ATOM 1567 C CA . GLY A 1 199 ? 5.326 0.326 -19.684 1.00 78.44 199 GLY A CA 1
ATOM 1568 C C . GLY A 1 199 ? 5.060 -1.008 -20.397 1.00 78.44 199 GLY A C 1
ATOM 1569 O O . GLY A 1 199 ? 5.518 -2.060 -19.925 1.00 78.44 199 GLY A O 1
ATOM 1570 N N . PRO A 1 200 ? 4.312 -0.988 -21.510 1.00 78.94 200 PRO A N 1
ATOM 1571 C CA . PRO A 1 200 ? 3.982 -2.186 -22.271 1.00 78.94 200 PRO A CA 1
ATOM 1572 C C . PRO A 1 200 ? 5.235 -2.870 -22.823 1.00 78.94 200 PRO A C 1
ATOM 1574 O O . PRO A 1 200 ? 6.285 -2.253 -23.021 1.00 78.94 200 PRO A O 1
ATOM 1577 N N . ARG A 1 201 ? 5.124 -4.176 -23.058 1.00 82.62 201 ARG A N 1
ATOM 1578 C CA . ARG A 1 201 ? 6.174 -4.980 -23.689 1.00 82.62 201 ARG A CA 1
ATOM 1579 C C . ARG A 1 201 ? 6.374 -4.582 -25.162 1.00 82.62 201 ARG A C 1
ATOM 1581 O O . ARG A 1 201 ? 5.422 -4.129 -25.800 1.00 82.62 201 ARG A O 1
ATOM 1588 N N . LEU A 1 202 ? 7.608 -4.720 -25.661 1.00 81.06 202 LEU A N 1
ATOM 1589 C CA . LEU A 1 202 ? 7.920 -4.648 -27.098 1.00 81.06 202 LEU A CA 1
ATOM 1590 C C . LEU A 1 202 ? 7.436 -5.899 -27.834 1.00 81.06 202 LEU A C 1
ATOM 1592 O O . LEU A 1 202 ? 7.450 -6.989 -27.211 1.00 81.06 202 LEU A O 1
#

Radius of gyration: 21.67 Å; chains: 1; bounding box: 44×39×74 Å

Organism: NCBI:txid1070528

Sequence (202 aa):
MPPHSTFSNSNMRLANADDIGQIRYIEGMCCVSFYFKLARTCETKVYNIPTEWNIRTMILNVQTWAKRDFPGLTSAEERDIEVVIAGQNVQGFAEDAPPLVEETISVKQKFSNVYGCTAFYLRQNVVQEEPSYVNNAIPNVDPNPNPIGEVPNFDAPFCSICFDSSTTHCYFQCTHRICRTCNDSCVARSHNTCPECRGPRL